Protein AF-A0A2S2PTK0-F1 (afdb_monomer_lite)

Organism: Schizaphis graminum (NCBI:txid13262)

pLDDT: mean 91.52, std 6.99, range [47.31, 97.31]

Foldseek 3Di:
DFWDWFDFPNAKIKTLKTWDADVVVVGDIDIGAAAIWIQGPPDAIDGDDPVRVVRRLVRLCVVCVVPVVSSVVSVVSNVCRHVDPDHCNALVNVLVVQPPDDDQGAAEEEVCPVVCVVCVSNVNNPHFYWYWWWWDPPPPQWIKTFIAGSVPRHTPDIDTLGHDDDDDTTDDPVSSCVSNPPDDDPPD

Sequence (188 aa):
MDFEFSMIKRTSMVVISGAISNSLEKVEVRKLEGRPLMLPIDEKARPIIEKELQIAVREIKRIFMCKTDLRDASLDQLKQSLNSTRNNLTRDYIDDYIKQGNKKNVVVVWNGHSDKTILERMDLNNYPILNITCYDKYFNKNFYIQLEKLCNREIIFELDIGKYEKQGRLLNLVETHEIICKRKHKTT

Secondary structure (DSSP, 8-state):
-EEEEEEETTTEEEEEEEEE--TTTTTPPEEE-SSPEEE-SSS--EEPPHHHHHHHHHHHHHHTTT-HHHHHHHHHHHHHHHT-S----SHHHHHHHHT-SSS---EEEESTHHHHHHHHHTT-TTS-EEEEEEEESSSSSEEEEEEEETTTTEEEEEEEEEE---SSSB--HHHHHHHH--S-----

Structure (mmCIF, N/CA/C/O backbone):
data_AF-A0A2S2PTK0-F1
#
_entry.id   AF-A0A2S2PTK0-F1
#
loop_
_atom_site.group_PDB
_atom_site.id
_atom_site.type_symbol
_atom_site.label_atom_id
_atom_site.label_alt_id
_atom_site.label_comp_id
_atom_site.label_asym_id
_atom_site.label_entity_id
_atom_site.label_seq_id
_atom_site.pdbx_PDB_ins_code
_atom_site.Cartn_x
_atom_site.Cartn_y
_atom_site.Cartn_z
_atom_site.occupancy
_atom_site.B_iso_or_equiv
_atom_site.auth_seq_id
_atom_site.auth_comp_id
_atom_site.auth_asym_id
_atom_site.auth_atom_id
_atom_site.pdbx_PDB_model_num
ATOM 1 N N . MET A 1 1 ? -3.666 -0.791 -4.838 1.00 94.25 1 MET A N 1
ATOM 2 C CA . MET A 1 1 ? -3.964 -0.392 -3.449 1.00 94.25 1 MET A CA 1
ATOM 3 C C . MET A 1 1 ? -2.679 0.114 -2.837 1.00 94.25 1 MET A C 1
ATOM 5 O O . MET A 1 1 ? -1.633 -0.437 -3.165 1.00 94.25 1 MET A O 1
ATOM 9 N N . ASP A 1 2 ? -2.780 1.152 -2.020 1.00 94.94 2 ASP A N 1
ATOM 10 C CA . ASP A 1 2 ? -1.663 1.780 -1.314 1.00 94.94 2 ASP A CA 1
ATOM 11 C C . ASP A 1 2 ? -2.180 2.368 0.006 1.00 94.94 2 ASP A C 1
ATOM 13 O O . ASP A 1 2 ? -3.283 2.925 0.030 1.00 94.94 2 ASP A O 1
ATOM 17 N N . PHE A 1 3 ? -1.435 2.218 1.097 1.00 95.81 3 PHE A N 1
ATOM 18 C CA . PHE A 1 3 ? -1.781 2.768 2.406 1.00 95.81 3 PHE A CA 1
ATOM 19 C C . PHE A 1 3 ? -0.752 3.789 2.884 1.00 95.81 3 PHE A C 1
ATOM 21 O O . PHE A 1 3 ? 0.455 3.555 2.871 1.00 95.81 3 PHE A O 1
ATOM 28 N N . GLU A 1 4 ? -1.248 4.877 3.463 1.00 94.50 4 GLU A N 1
ATOM 29 C CA . GLU A 1 4 ? -0.437 5.796 4.249 1.00 94.50 4 GLU A CA 1
ATOM 30 C C . GLU A 1 4 ? -0.466 5.365 5.716 1.00 94.50 4 GLU A C 1
ATOM 32 O O . GLU A 1 4 ? -1.530 5.243 6.332 1.00 94.50 4 GLU A O 1
ATOM 37 N N . PHE A 1 5 ? 0.705 5.147 6.312 1.00 93.75 5 PHE A N 1
ATOM 38 C CA . PHE A 1 5 ? 0.809 4.671 7.688 1.00 93.75 5 PHE A CA 1
ATOM 39 C C . PHE A 1 5 ? 2.062 5.195 8.396 1.00 93.75 5 PHE A C 1
ATOM 41 O O . PHE A 1 5 ? 3.019 5.656 7.776 1.00 93.75 5 PHE A O 1
ATOM 48 N N . SER A 1 6 ? 2.078 5.074 9.723 1.00 91.50 6 SER A N 1
ATOM 49 C CA . SER A 1 6 ? 3.263 5.299 10.551 1.00 91.50 6 SER A CA 1
ATOM 50 C C . SER A 1 6 ? 3.442 4.169 11.556 1.00 91.50 6 SER A C 1
ATOM 52 O O . SER A 1 6 ? 2.476 3.642 12.106 1.00 91.50 6 SER A O 1
ATOM 54 N N . MET A 1 7 ? 4.694 3.826 11.853 1.00 90.06 7 MET A N 1
ATOM 55 C CA . MET A 1 7 ? 5.014 2.921 12.956 1.00 90.06 7 MET A CA 1
ATOM 56 C C . MET A 1 7 ? 4.883 3.652 14.295 1.00 90.06 7 MET A C 1
ATOM 58 O O . MET A 1 7 ? 5.308 4.800 14.433 1.00 90.06 7 MET A O 1
ATOM 62 N N . ILE A 1 8 ? 4.346 2.969 15.303 1.00 85.75 8 ILE A N 1
ATOM 63 C CA . ILE A 1 8 ? 4.239 3.443 16.683 1.00 85.75 8 ILE A CA 1
ATOM 64 C C . ILE A 1 8 ? 4.824 2.392 17.619 1.00 85.75 8 ILE A C 1
ATOM 66 O O . ILE A 1 8 ? 4.592 1.198 17.454 1.00 85.75 8 ILE A O 1
ATOM 70 N N . LYS A 1 9 ? 5.592 2.834 18.626 1.00 78.69 9 LYS A N 1
ATOM 71 C CA . LYS A 1 9 ? 6.212 1.943 19.628 1.00 78.69 9 LYS A CA 1
ATOM 72 C C . LYS A 1 9 ? 7.000 0.778 18.996 1.00 78.69 9 LYS A C 1
ATOM 74 O O . LYS A 1 9 ? 7.069 -0.305 19.561 1.00 78.69 9 LYS A O 1
ATOM 79 N N . ARG A 1 10 ? 7.621 1.016 17.831 1.00 76.38 10 ARG A N 1
ATOM 80 C CA . ARG A 1 10 ? 8.414 0.067 17.015 1.00 76.38 10 ARG A CA 1
ATOM 81 C C . ARG A 1 10 ? 7.645 -1.101 16.383 1.00 76.38 10 ARG A C 1
ATOM 83 O O . ARG A 1 10 ? 8.078 -1.562 15.336 1.00 76.38 10 ARG A O 1
ATOM 90 N N . THR A 1 11 ? 6.548 -1.567 16.972 1.00 83.25 11 THR A N 1
ATOM 91 C CA . THR A 1 11 ? 5.850 -2.794 16.545 1.00 83.25 11 THR A CA 1
ATOM 92 C C . THR A 1 11 ? 4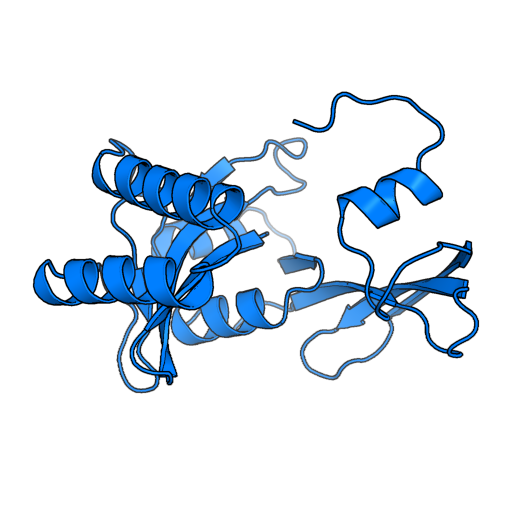.433 -2.554 16.030 1.00 83.25 11 THR A C 1
ATOM 94 O O . THR A 1 11 ? 3.990 -3.235 15.100 1.00 83.25 11 THR A O 1
ATOM 97 N N . SER A 1 12 ? 3.721 -1.578 16.590 1.00 89.88 12 SER A N 1
ATOM 98 C CA . SER A 1 12 ? 2.371 -1.210 16.164 1.00 89.88 12 SER A CA 1
ATOM 99 C C . SER A 1 12 ? 2.411 -0.338 14.913 1.00 89.88 12 SER A C 1
ATOM 101 O O . SER A 1 12 ? 3.355 0.424 14.700 1.00 89.88 12 SER A O 1
ATOM 103 N N . MET A 1 13 ? 1.367 -0.427 14.098 1.00 94.38 13 MET A N 1
ATOM 104 C CA . MET A 1 13 ? 1.166 0.442 12.941 1.00 94.38 13 MET A CA 1
ATOM 105 C C . MET A 1 13 ? -0.071 1.297 13.163 1.00 94.38 13 MET A C 1
ATOM 107 O O . MET A 1 13 ? -1.040 0.840 13.762 1.00 94.38 13 MET A O 1
ATOM 111 N N . VAL A 1 14 ? -0.045 2.527 12.667 1.00 95.25 14 VAL A N 1
ATOM 112 C CA . VAL A 1 14 ? -1.240 3.351 12.516 1.00 95.25 14 VAL A CA 1
ATOM 113 C C . VAL A 1 14 ? -1.431 3.648 11.049 1.00 95.25 14 VAL A C 1
ATOM 115 O O . VAL A 1 14 ? -0.588 4.310 10.450 1.00 95.25 14 VAL A O 1
ATOM 118 N N . VAL A 1 15 ? -2.531 3.153 10.494 1.00 96.50 15 VAL A N 1
ATOM 119 C CA . VAL A 1 15 ? -2.965 3.460 9.132 1.00 96.50 15 VAL A CA 1
ATOM 120 C C . VAL A 1 15 ? -3.769 4.745 9.182 1.00 96.50 15 VAL A C 1
ATOM 122 O O . VAL A 1 15 ? -4.745 4.845 9.924 1.00 96.50 15 VAL A O 1
ATOM 125 N N . ILE A 1 16 ? -3.314 5.735 8.429 1.00 95.88 16 ILE A N 1
ATOM 126 C CA . ILE A 1 16 ? -3.836 7.099 8.424 1.00 95.88 16 ILE A CA 1
ATOM 127 C C . ILE A 1 16 ? -4.855 7.253 7.301 1.00 95.88 16 ILE A C 1
ATOM 129 O O . ILE A 1 16 ? -5.946 7.778 7.511 1.00 95.88 16 ILE A O 1
ATOM 133 N N . SER A 1 17 ? -4.494 6.783 6.113 1.00 96.06 17 SER A N 1
ATOM 134 C CA . SER A 1 17 ? -5.323 6.857 4.919 1.00 96.06 17 SER A CA 1
ATOM 135 C C . SER A 1 17 ? -4.894 5.772 3.924 1.00 96.06 17 SER A C 1
ATOM 137 O O . SER A 1 17 ? -4.001 4.967 4.203 1.00 96.06 17 SER A O 1
ATOM 139 N N . GLY A 1 18 ? -5.534 5.722 2.764 1.00 95.69 18 GLY A N 1
ATOM 140 C CA . GLY A 1 18 ? -5.070 4.910 1.649 1.00 95.69 18 GLY A CA 1
ATOM 141 C C . GLY A 1 18 ? -5.788 5.246 0.352 1.00 95.69 18 GLY A C 1
ATOM 142 O O . GLY A 1 18 ? -6.672 6.102 0.305 1.00 95.69 18 GLY A O 1
ATOM 143 N N . ALA A 1 19 ? -5.428 4.537 -0.705 1.00 95.44 19 ALA A N 1
ATOM 144 C CA . ALA A 1 19 ? -6.060 4.623 -2.006 1.00 95.44 19 ALA A CA 1
ATOM 145 C C . ALA A 1 19 ? -6.329 3.222 -2.557 1.00 95.44 19 ALA A C 1
ATOM 147 O O . ALA A 1 19 ? -5.475 2.327 -2.547 1.00 95.44 19 ALA A O 1
ATOM 148 N N . ILE A 1 20 ? -7.536 3.031 -3.078 1.00 95.12 20 ILE A N 1
ATOM 149 C CA . ILE A 1 20 ? -7.967 1.779 -3.689 1.00 95.12 20 ILE A CA 1
ATOM 150 C C . ILE A 1 20 ? -8.698 2.069 -4.995 1.00 95.12 20 ILE A C 1
ATOM 152 O O . ILE A 1 20 ? -9.397 3.067 -5.126 1.00 95.12 20 ILE A O 1
ATOM 156 N N . SER A 1 21 ? -8.521 1.199 -5.977 1.00 94.50 21 SER A N 1
ATOM 157 C CA . SER A 1 21 ? -9.272 1.223 -7.226 1.00 94.50 21 SER A CA 1
ATOM 158 C C . SER A 1 21 ? -9.474 -0.208 -7.702 1.00 94.50 21 SER A C 1
ATOM 160 O O . SER A 1 21 ? -8.735 -1.118 -7.305 1.00 94.50 21 SER A O 1
ATOM 162 N N . ASN A 1 22 ? -10.477 -0.414 -8.547 1.00 90.94 22 ASN A N 1
ATOM 163 C CA . ASN A 1 22 ? -10.722 -1.694 -9.191 1.00 90.94 22 ASN A CA 1
ATOM 164 C C . ASN A 1 22 ? -10.955 -1.519 -10.699 1.00 90.94 22 ASN A C 1
ATOM 166 O O . ASN A 1 22 ? -11.224 -0.427 -11.202 1.00 90.94 22 ASN A O 1
ATOM 170 N N . SER A 1 23 ? -10.823 -2.617 -11.440 1.00 88.56 23 SER A N 1
ATOM 171 C CA . SER A 1 23 ? -10.987 -2.633 -12.897 1.00 88.56 23 SER A CA 1
ATOM 172 C C . SER A 1 23 ? -12.450 -2.618 -13.356 1.00 88.56 23 SER A C 1
ATOM 174 O O . SER A 1 23 ? -12.704 -2.375 -14.534 1.00 88.56 23 SER A O 1
ATOM 176 N N . LEU A 1 24 ? -13.409 -2.859 -12.456 1.00 85.00 24 LEU A N 1
ATOM 177 C CA . LEU A 1 24 ? -14.843 -2.870 -12.761 1.00 85.00 24 LEU A CA 1
ATOM 178 C C . LEU A 1 24 ? -15.398 -1.443 -12.896 1.00 85.00 24 LEU A C 1
ATOM 180 O O . LEU A 1 24 ? -16.233 -1.183 -13.758 1.00 85.00 24 LEU A O 1
ATOM 184 N N . GLU A 1 25 ? -14.883 -0.505 -12.103 1.00 80.12 25 GLU A N 1
ATOM 185 C CA . GLU A 1 25 ? -15.311 0.898 -12.052 1.00 80.12 25 GLU A CA 1
ATOM 186 C C . GLU A 1 25 ? -14.401 1.820 -12.883 1.00 80.12 25 GLU A C 1
ATOM 188 O O . GLU A 1 25 ? -14.059 2.921 -12.462 1.00 80.12 25 GLU A O 1
ATOM 193 N N . LYS A 1 26 ? -13.949 1.372 -14.065 1.00 77.56 26 LYS A N 1
ATOM 194 C CA . LYS A 1 26 ? -13.059 2.153 -14.958 1.00 77.56 26 LYS A CA 1
ATOM 195 C C . LYS A 1 26 ? -11.800 2.712 -14.266 1.00 77.56 26 LYS A C 1
ATOM 197 O O . LYS A 1 26 ? -11.251 3.714 -14.718 1.00 77.56 26 LYS A O 1
ATOM 202 N N . VAL A 1 27 ? -11.311 2.045 -13.218 1.00 80.75 27 VAL A N 1
ATOM 203 C CA . VAL A 1 27 ? -10.130 2.469 -12.446 1.00 80.75 27 VAL A CA 1
ATOM 204 C C . VAL A 1 27 ? -10.336 3.816 -11.732 1.00 80.75 27 VAL A C 1
ATOM 206 O O . VAL A 1 27 ? -9.388 4.574 -11.535 1.00 80.75 27 VAL A O 1
ATOM 209 N N . GLU A 1 28 ? -11.566 4.128 -11.312 1.00 89.94 28 GLU A N 1
ATOM 210 C CA . GLU A 1 28 ? -11.811 5.255 -10.410 1.00 89.94 28 GLU A CA 1
ATOM 211 C C . GLU A 1 28 ? -11.088 5.027 -9.071 1.00 89.94 28 GLU A C 1
ATOM 213 O O . GLU A 1 28 ? -11.238 3.987 -8.423 1.00 89.94 28 GLU A O 1
ATOM 218 N N . VAL A 1 29 ? -10.262 5.997 -8.669 1.00 92.38 29 VAL A N 1
ATOM 219 C CA . VAL A 1 29 ? -9.497 5.930 -7.421 1.00 92.38 29 VAL A CA 1
ATOM 220 C C . VAL A 1 29 ? -10.358 6.433 -6.272 1.00 92.38 29 VAL A C 1
ATOM 222 O O . VAL A 1 29 ? -10.772 7.590 -6.243 1.00 92.38 29 VAL A O 1
ATOM 225 N N . ARG A 1 30 ? -10.576 5.570 -5.282 1.00 93.94 30 ARG A N 1
ATOM 226 C CA . ARG A 1 30 ? -11.248 5.905 -4.031 1.00 93.94 30 ARG A CA 1
ATOM 227 C C . ARG A 1 30 ? -10.224 6.134 -2.929 1.00 93.94 30 ARG A C 1
ATOM 229 O O . ARG A 1 30 ? -9.414 5.257 -2.629 1.00 93.94 30 ARG A O 1
ATOM 236 N N . LYS A 1 31 ? -10.302 7.305 -2.295 1.00 95.25 31 LYS A N 1
ATOM 237 C CA . LYS A 1 31 ? -9.563 7.595 -1.063 1.00 95.25 31 LYS A CA 1
ATOM 238 C C . LYS A 1 31 ? -10.207 6.837 0.103 1.00 95.25 31 LYS A C 1
ATOM 240 O O . LYS A 1 31 ? -11.423 6.909 0.299 1.00 95.25 31 LYS A O 1
ATOM 245 N N . LEU A 1 32 ? -9.382 6.111 0.848 1.00 96.00 32 LEU A N 1
ATOM 246 C CA . LEU A 1 32 ? -9.707 5.496 2.128 1.00 96.00 32 LEU A CA 1
ATOM 247 C C . LEU A 1 32 ? -9.353 6.492 3.227 1.00 96.00 32 LEU A C 1
ATOM 249 O O . LEU A 1 32 ? -8.200 6.890 3.382 1.00 96.00 32 LEU A O 1
ATOM 253 N N . GLU A 1 33 ? -10.360 6.923 3.964 1.00 95.44 33 GLU A N 1
ATOM 254 C CA . GLU A 1 33 ? -10.263 7.961 4.976 1.00 95.44 33 GLU A CA 1
ATOM 255 C C . GLU A 1 33 ? -11.328 7.757 6.065 1.00 95.44 33 GLU A C 1
ATOM 257 O O . GLU A 1 33 ? -12.227 6.913 5.970 1.00 95.44 33 GLU A O 1
ATOM 262 N N . GLY A 1 34 ? -11.179 8.510 7.145 1.00 94.56 34 GLY A N 1
ATOM 263 C CA . GLY A 1 34 ? -11.886 8.306 8.401 1.00 94.56 34 GLY A CA 1
ATOM 264 C C . GLY A 1 34 ? -10.891 8.229 9.543 1.00 94.56 34 GLY A C 1
ATOM 265 O O . GLY A 1 34 ? -9.699 8.473 9.351 1.00 94.56 34 GLY A O 1
ATOM 266 N N . ARG A 1 35 ? -11.366 7.894 10.742 1.00 95.06 35 ARG A N 1
ATOM 267 C CA . ARG A 1 35 ? -10.509 7.849 11.930 1.00 95.06 35 ARG A CA 1
ATOM 268 C C . ARG A 1 35 ? -9.366 6.837 11.722 1.00 95.06 35 ARG A C 1
ATOM 270 O O . ARG A 1 35 ? -9.666 5.693 11.381 1.00 95.06 35 ARG A O 1
ATOM 277 N N . PRO A 1 36 ? -8.090 7.205 11.971 1.00 96.12 36 PRO A N 1
ATOM 278 C CA . PRO A 1 36 ? -6.962 6.306 11.747 1.00 96.12 36 PRO A CA 1
ATOM 279 C C . PRO A 1 36 ? -7.123 4.984 12.495 1.00 96.12 36 PRO A C 1
ATOM 281 O O . PRO A 1 36 ? -7.656 4.949 13.611 1.00 96.12 36 PRO A O 1
ATOM 284 N N . LEU A 1 37 ? -6.609 3.907 11.911 1.00 96.50 37 LEU A N 1
ATOM 285 C CA . LEU A 1 37 ? -6.675 2.573 12.491 1.00 96.50 37 LEU A CA 1
ATOM 286 C C . LEU A 1 37 ? -5.359 2.213 13.165 1.00 96.50 37 LEU A C 1
ATOM 288 O O . LEU A 1 37 ? -4.303 2.217 12.541 1.00 96.50 37 LEU A O 1
ATOM 292 N N . MET A 1 38 ? -5.439 1.855 14.440 1.00 95.88 38 MET A N 1
ATOM 293 C CA . MET A 1 38 ? -4.366 1.204 15.170 1.00 95.88 38 MET A CA 1
ATOM 294 C C . MET A 1 38 ? -4.359 -0.288 14.828 1.00 95.88 38 MET A C 1
ATOM 296 O O . MET A 1 38 ? -5.377 -0.969 14.964 1.00 95.88 38 MET A O 1
ATOM 300 N N . LEU A 1 39 ? -3.192 -0.783 14.423 1.00 95.44 39 LEU A N 1
ATOM 301 C CA . LEU A 1 39 ? -2.912 -2.176 14.083 1.00 95.44 39 LEU A CA 1
ATOM 302 C C . LEU A 1 39 ? -1.789 -2.711 14.991 1.00 95.44 39 LEU A C 1
ATOM 304 O O . LEU A 1 39 ? -0.601 -2.650 14.627 1.00 95.44 39 LEU A O 1
ATOM 308 N N . PRO A 1 40 ? -2.125 -3.198 16.198 1.00 91.06 40 PRO A N 1
ATOM 309 C CA . PRO A 1 40 ? -1.178 -3.889 17.072 1.00 91.06 40 PRO A CA 1
ATOM 310 C C . PRO A 1 40 ? -0.731 -5.222 16.445 1.00 91.06 40 PRO A C 1
ATOM 312 O O . PRO A 1 40 ? -1.295 -5.652 15.444 1.00 91.06 40 PRO A O 1
ATOM 315 N N . ILE A 1 41 ? 0.305 -5.864 16.997 1.00 87.31 41 ILE A N 1
ATOM 316 C CA . ILE A 1 41 ? 0.738 -7.191 16.513 1.00 87.31 41 ILE A CA 1
ATOM 317 C C . ILE A 1 41 ? -0.251 -8.277 16.958 1.00 87.31 41 ILE A C 1
ATOM 319 O O . ILE A 1 41 ? -0.651 -9.097 16.141 1.00 87.31 41 ILE A O 1
ATOM 323 N N . ASP A 1 42 ? -0.674 -8.241 18.224 1.00 84.62 42 ASP A N 1
ATOM 324 C CA . ASP A 1 42 ? -1.419 -9.336 18.868 1.00 84.62 42 ASP A CA 1
ATOM 325 C C . ASP A 1 42 ? -2.876 -8.972 19.205 1.00 84.62 42 ASP A C 1
ATOM 327 O O . ASP A 1 42 ? -3.548 -9.659 19.972 1.00 84.62 42 ASP A O 1
ATOM 331 N N . GLU A 1 43 ? -3.385 -7.870 18.652 1.00 88.50 43 GLU A N 1
ATOM 332 C CA . GLU A 1 43 ? -4.759 -7.416 18.870 1.00 88.50 43 GLU A CA 1
ATOM 333 C C . GLU A 1 43 ? -5.436 -7.103 17.536 1.00 88.50 43 GLU A C 1
ATOM 335 O O . GLU A 1 43 ? -4.787 -6.843 16.522 1.00 88.50 43 GLU A O 1
ATOM 340 N N . LYS A 1 44 ? -6.770 -7.066 17.553 1.00 91.38 44 LYS A N 1
ATOM 341 C CA . LYS A 1 44 ? -7.557 -6.686 16.380 1.00 91.38 44 LYS A CA 1
ATOM 342 C C . LYS A 1 44 ? -7.321 -5.226 15.998 1.00 91.38 44 LYS A C 1
ATOM 344 O O . LYS A 1 44 ? -7.224 -4.348 16.858 1.00 91.38 44 LYS A O 1
ATOM 349 N N . ALA A 1 45 ? -7.341 -4.978 14.690 1.00 93.94 45 ALA A N 1
ATOM 350 C CA . ALA A 1 45 ? -7.438 -3.642 14.125 1.00 93.94 45 ALA A CA 1
ATOM 351 C C . ALA A 1 45 ? -8.604 -2.862 14.751 1.00 93.94 45 ALA A C 1
ATOM 353 O O . ALA A 1 45 ? -9.729 -3.363 14.825 1.00 93.94 45 ALA A O 1
ATOM 354 N N . ARG A 1 46 ? -8.349 -1.627 15.187 1.00 94.81 46 ARG A N 1
ATOM 355 C CA . ARG A 1 46 ? -9.375 -0.759 15.782 1.00 94.81 46 ARG A CA 1
ATOM 356 C C . ARG A 1 46 ? -9.081 0.717 15.538 1.00 94.81 46 ARG A C 1
ATOM 358 O O . ARG A 1 46 ? -7.922 1.070 15.336 1.00 94.81 46 ARG A O 1
ATOM 365 N N . PRO A 1 47 ? -10.081 1.607 15.627 1.00 95.00 47 PRO A N 1
ATOM 366 C CA . PRO A 1 47 ? -9.826 3.041 15.606 1.00 95.00 47 PRO A CA 1
ATOM 367 C C . PRO A 1 47 ? -8.851 3.471 16.709 1.00 95.00 47 PRO A C 1
ATOM 369 O O . PRO A 1 47 ? -8.878 2.961 17.835 1.00 95.00 47 PRO A O 1
ATOM 372 N N . ILE A 1 48 ? -7.988 4.428 16.379 1.00 94.12 48 ILE A N 1
ATOM 373 C CA . ILE A 1 48 ? -7.001 4.980 17.304 1.00 94.12 48 ILE A CA 1
ATOM 374 C C . ILE A 1 48 ? -7.678 5.783 18.424 1.00 94.12 48 ILE A C 1
ATOM 376 O O . ILE A 1 48 ? -8.607 6.568 18.185 1.00 94.12 48 ILE A O 1
ATOM 380 N N . ILE A 1 49 ? -7.191 5.631 19.657 1.00 93.88 49 ILE A N 1
ATOM 381 C CA . ILE A 1 49 ? -7.634 6.454 20.795 1.00 93.88 49 ILE A CA 1
ATOM 382 C C . ILE A 1 49 ? -6.741 7.689 20.972 1.00 93.88 49 ILE A C 1
ATOM 384 O O . ILE A 1 49 ? -5.601 7.718 20.518 1.00 93.88 49 ILE A O 1
ATOM 388 N N . GLU A 1 50 ? -7.227 8.701 21.693 1.00 91.69 50 GLU A N 1
ATOM 389 C CA . GLU A 1 50 ? -6.541 10.000 21.816 1.00 91.69 50 GLU A CA 1
ATOM 390 C C . GLU A 1 50 ? -5.099 9.882 22.340 1.00 91.69 50 GLU A C 1
ATOM 392 O O . GLU A 1 50 ? -4.170 10.463 21.787 1.00 91.69 50 GLU A O 1
ATOM 397 N N . LYS A 1 51 ? -4.870 9.050 23.366 1.00 91.56 51 LYS A N 1
ATOM 398 C CA . LYS A 1 51 ? -3.519 8.827 23.912 1.00 91.56 51 LYS A CA 1
ATOM 399 C C . LYS A 1 51 ? -2.552 8.259 22.868 1.00 91.56 51 LYS A C 1
ATOM 401 O O . LYS A 1 51 ? -1.377 8.612 22.867 1.00 91.56 51 LYS A O 1
ATOM 406 N N . GLU A 1 52 ? -3.030 7.375 21.999 1.00 92.88 52 GLU A N 1
ATOM 407 C CA . GLU A 1 52 ? -2.230 6.765 20.933 1.00 92.88 52 GLU A CA 1
ATOM 408 C C . GLU A 1 52 ? -1.981 7.748 19.793 1.00 92.88 52 GLU A C 1
ATOM 410 O O . GLU A 1 52 ? -0.885 7.763 19.237 1.00 92.88 52 GLU A O 1
ATOM 415 N N . LEU A 1 53 ? -2.952 8.615 19.501 1.00 93.00 53 LEU A N 1
ATOM 416 C CA . LEU A 1 53 ? -2.816 9.675 18.511 1.00 93.00 53 LEU A CA 1
ATOM 417 C C . LEU A 1 53 ? -1.683 10.641 18.871 1.00 93.00 53 LEU A C 1
ATOM 419 O O . LEU A 1 53 ? -0.838 10.947 18.031 1.00 93.00 53 LEU A O 1
ATOM 423 N N . GLN A 1 54 ? -1.599 11.056 20.136 1.00 92.50 54 GLN A N 1
ATOM 424 C CA . GLN A 1 54 ? -0.502 11.907 20.610 1.00 92.50 54 GLN A CA 1
ATOM 425 C C . GLN A 1 54 ? 0.870 11.233 20.443 1.00 92.50 54 GLN A C 1
ATOM 427 O O . GLN A 1 54 ? 1.872 11.892 20.147 1.00 92.50 54 GLN A O 1
ATOM 432 N N . ILE A 1 55 ? 0.926 9.905 20.590 1.00 92.81 55 ILE A N 1
ATOM 433 C CA . ILE A 1 55 ? 2.141 9.128 20.330 1.00 92.81 55 ILE A CA 1
ATOM 434 C C . ILE A 1 55 ? 2.425 9.086 18.823 1.00 92.81 55 ILE A C 1
ATOM 436 O O . ILE A 1 55 ? 3.564 9.321 18.435 1.00 92.81 55 ILE A O 1
ATOM 440 N N . ALA A 1 56 ? 1.413 8.865 17.979 1.00 92.81 56 ALA A N 1
ATOM 441 C CA . ALA A 1 56 ? 1.545 8.865 16.520 1.00 92.81 56 ALA A CA 1
ATOM 442 C C . ALA A 1 56 ? 2.166 10.170 16.013 1.00 92.81 56 ALA A C 1
ATOM 444 O O . ALA A 1 56 ? 3.163 10.152 15.297 1.00 92.81 56 ALA A O 1
ATOM 445 N N . VAL A 1 57 ? 1.635 11.308 16.469 1.00 94.19 57 VAL A N 1
ATOM 446 C CA . VAL A 1 57 ? 2.139 12.644 16.124 1.00 94.19 57 VAL A CA 1
ATOM 447 C C . VAL A 1 57 ? 3.605 12.804 16.527 1.00 94.19 57 VAL A C 1
ATOM 449 O O . VAL A 1 57 ? 4.413 13.323 15.755 1.00 94.19 57 VAL A O 1
ATOM 452 N N . ARG A 1 58 ? 3.975 12.353 17.732 1.00 93.56 58 ARG A N 1
ATOM 453 C CA . ARG A 1 58 ? 5.363 12.410 18.211 1.00 93.56 58 ARG A CA 1
ATOM 454 C C . ARG A 1 58 ? 6.289 11.542 17.360 1.00 93.56 58 ARG A C 1
ATOM 456 O O . ARG A 1 58 ? 7.390 11.975 17.032 1.00 93.56 58 ARG A O 1
ATOM 463 N N . GLU A 1 59 ? 5.844 10.343 17.004 1.00 92.12 59 GLU A N 1
ATOM 464 C CA . GLU A 1 59 ? 6.606 9.400 16.188 1.00 92.12 59 GLU A CA 1
ATOM 465 C C . GLU A 1 59 ? 6.806 9.911 14.760 1.00 92.12 59 GLU A C 1
ATOM 467 O O . GLU A 1 59 ? 7.937 9.911 14.285 1.00 92.12 59 GLU A O 1
ATOM 472 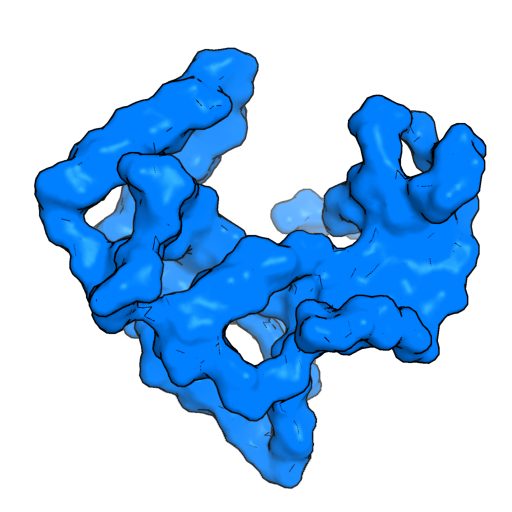N N . ILE A 1 60 ? 5.769 10.460 14.119 1.00 91.94 60 ILE A N 1
ATOM 473 C CA . ILE A 1 60 ? 5.873 11.097 12.795 1.00 91.94 60 ILE A CA 1
ATOM 474 C C . ILE A 1 60 ? 6.908 12.228 12.826 1.00 91.94 60 ILE A C 1
ATOM 476 O O . ILE A 1 60 ? 7.813 12.273 11.991 1.00 91.94 60 ILE A O 1
ATOM 480 N N . LYS A 1 61 ? 6.835 13.111 13.833 1.00 93.44 61 LYS A N 1
ATOM 481 C CA . LYS A 1 61 ? 7.813 14.199 14.015 1.00 93.44 61 LYS A CA 1
ATOM 482 C C . LYS A 1 61 ? 9.239 13.680 14.201 1.00 93.44 61 LYS A C 1
ATOM 484 O O . LYS A 1 61 ? 10.173 14.298 13.699 1.00 93.44 61 LYS A O 1
ATOM 489 N N . ARG A 1 62 ? 9.405 12.561 14.910 1.00 92.44 62 ARG A N 1
ATOM 490 C CA . ARG A 1 62 ? 10.703 11.922 15.155 1.00 92.44 62 ARG A CA 1
ATOM 491 C C . ARG A 1 62 ? 11.271 11.267 13.895 1.00 92.44 62 ARG A C 1
ATOM 493 O O . ARG A 1 62 ? 12.441 11.466 13.593 1.00 92.44 62 ARG A O 1
ATOM 500 N N . ILE A 1 63 ? 10.458 10.502 13.164 1.00 89.12 63 ILE A N 1
ATOM 501 C CA . ILE A 1 63 ? 10.861 9.793 11.939 1.00 89.12 63 ILE A CA 1
ATOM 502 C C . ILE A 1 63 ? 11.286 10.795 10.862 1.00 89.12 63 ILE A C 1
ATOM 504 O O . ILE A 1 63 ? 12.328 10.632 10.231 1.00 89.12 63 ILE A O 1
ATOM 508 N N . PHE A 1 64 ? 10.512 11.865 10.694 1.00 90.25 64 PHE A N 1
ATOM 509 C CA . PHE A 1 64 ? 10.755 12.889 9.681 1.00 90.25 64 PHE A CA 1
ATOM 510 C C . PHE A 1 64 ? 11.424 14.146 10.249 1.00 90.25 64 PHE A C 1
ATOM 512 O O . PHE A 1 64 ? 11.238 15.242 9.722 1.00 90.25 64 PHE A O 1
ATOM 519 N N . MET A 1 65 ? 12.237 14.000 11.302 1.00 91.06 65 MET A N 1
ATOM 520 C CA . MET A 1 65 ? 12.897 15.123 11.983 1.00 91.06 65 MET A CA 1
ATOM 521 C C . MET A 1 65 ? 13.662 16.038 11.015 1.00 91.06 65 MET A C 1
ATOM 523 O O . MET A 1 65 ? 13.555 17.257 11.117 1.00 91.06 65 MET A O 1
ATOM 527 N N . CYS A 1 66 ? 14.378 15.453 10.048 1.00 92.19 66 CYS A N 1
ATOM 528 C CA . CYS A 1 66 ? 15.174 16.186 9.056 1.00 92.19 66 CYS A CA 1
ATOM 529 C C . CYS A 1 66 ? 14.478 16.348 7.691 1.00 92.19 66 CYS A C 1
ATOM 531 O O . CYS A 1 66 ? 15.085 16.874 6.765 1.00 92.19 66 CYS A O 1
ATOM 533 N N . LYS A 1 67 ? 13.240 15.860 7.533 1.00 91.44 67 LYS A N 1
ATOM 534 C CA . LYS A 1 67 ? 12.479 15.901 6.272 1.00 91.44 67 LYS A CA 1
ATOM 535 C C . LYS A 1 67 ? 11.147 16.608 6.508 1.00 91.44 67 LYS A C 1
ATOM 537 O O . LYS A 1 67 ? 10.102 15.964 6.579 1.00 91.44 67 LYS A O 1
ATOM 542 N N . THR A 1 68 ? 11.211 17.925 6.684 1.00 92.12 68 THR A N 1
ATOM 543 C CA . THR A 1 68 ? 10.074 18.760 7.102 1.00 92.12 68 THR A CA 1
ATOM 544 C C . THR A 1 68 ? 8.877 18.643 6.170 1.00 92.12 68 THR A C 1
ATOM 546 O O . THR A 1 68 ? 7.766 18.508 6.660 1.00 92.12 68 THR A O 1
ATOM 549 N N . ASP A 1 69 ? 9.098 18.571 4.859 1.00 91.50 69 ASP A N 1
ATOM 550 C CA . ASP A 1 69 ? 8.004 18.496 3.883 1.00 91.50 69 ASP A CA 1
ATOM 551 C C . ASP A 1 69 ? 7.194 17.203 4.047 1.00 91.50 69 ASP A C 1
ATOM 553 O O . ASP A 1 69 ? 5.967 17.228 4.111 1.00 91.50 69 ASP A O 1
ATOM 557 N N . LEU A 1 70 ? 7.881 16.065 4.219 1.00 88.81 70 LEU A N 1
ATOM 558 C CA . LEU A 1 70 ? 7.231 14.775 4.477 1.00 88.81 70 LEU A CA 1
ATOM 559 C C . LEU A 1 70 ? 6.552 14.745 5.845 1.00 88.81 70 LEU A C 1
ATOM 561 O O . LEU A 1 70 ? 5.469 14.176 5.986 1.00 88.81 70 LEU A O 1
ATOM 565 N N . ARG A 1 71 ? 7.184 15.350 6.856 1.00 93.50 71 ARG A N 1
ATOM 566 C CA . ARG A 1 71 ? 6.615 15.469 8.201 1.00 93.50 71 ARG A CA 1
ATOM 567 C C . ARG A 1 71 ? 5.294 16.223 8.154 1.00 93.50 71 ARG A C 1
ATOM 569 O O . ARG A 1 71 ? 4.305 15.749 8.704 1.00 93.50 71 ARG A O 1
ATOM 576 N N . ASP A 1 72 ? 5.297 17.388 7.523 1.00 93.81 72 ASP A N 1
ATOM 577 C CA . ASP A 1 72 ? 4.165 18.302 7.525 1.00 93.81 72 ASP A CA 1
ATOM 578 C C . ASP A 1 72 ? 3.033 17.737 6.655 1.00 93.81 72 ASP A C 1
ATOM 580 O O . ASP A 1 72 ? 1.890 17.727 7.106 1.00 93.81 72 ASP A O 1
ATOM 584 N N . ALA A 1 73 ? 3.352 17.113 5.513 1.00 91.44 73 ALA A N 1
ATOM 585 C CA . ALA A 1 73 ? 2.384 16.357 4.714 1.00 91.44 73 ALA A CA 1
ATOM 586 C C . ALA A 1 73 ? 1.752 15.188 5.497 1.00 91.44 73 ALA A C 1
ATOM 588 O O . ALA A 1 73 ? 0.535 15.015 5.478 1.00 91.44 73 ALA A O 1
ATOM 589 N N . SER A 1 74 ? 2.552 14.417 6.245 1.00 91.38 74 SER A N 1
ATOM 590 C CA . SER A 1 74 ? 2.049 13.294 7.057 1.00 91.38 74 SER A CA 1
ATOM 591 C C . SER A 1 74 ? 1.136 13.761 8.195 1.00 91.38 74 SER A C 1
ATOM 593 O O . SER A 1 74 ? 0.126 13.126 8.500 1.00 91.38 74 SER A O 1
ATOM 595 N N . LEU A 1 75 ? 1.488 14.872 8.851 1.00 94.31 75 LEU A N 1
ATOM 596 C CA . LEU A 1 75 ? 0.664 15.463 9.907 1.00 94.31 75 LEU A CA 1
ATOM 597 C C . LEU A 1 75 ? -0.625 16.074 9.349 1.00 94.31 75 LEU A C 1
ATOM 599 O O . LEU A 1 75 ? -1.663 15.988 10.007 1.00 94.31 75 LEU A O 1
ATOM 603 N N . ASP A 1 76 ? -0.574 16.661 8.153 1.00 94.25 76 ASP A N 1
ATOM 604 C CA . ASP A 1 76 ? -1.760 17.186 7.486 1.00 94.25 76 ASP A CA 1
ATOM 605 C C . ASP A 1 76 ? -2.713 16.059 7.074 1.00 94.25 76 ASP A C 1
ATOM 607 O O . ASP A 1 76 ? -3.891 16.117 7.419 1.00 94.25 76 ASP A O 1
ATOM 611 N N . GLN A 1 77 ? -2.209 14.969 6.480 1.00 91.19 77 GLN A N 1
ATOM 612 C CA . GLN A 1 77 ? -3.001 13.760 6.201 1.00 91.19 77 GLN A CA 1
ATOM 613 C C . GLN A 1 77 ? -3.671 13.210 7.465 1.00 91.19 77 GLN A C 1
ATOM 615 O O . GLN A 1 77 ? -4.868 12.918 7.462 1.00 91.19 77 GLN A O 1
ATOM 620 N N . LEU A 1 78 ? -2.940 13.138 8.583 1.00 93.56 78 LEU A N 1
ATOM 621 C CA . LEU A 1 78 ? -3.498 12.703 9.865 1.00 93.56 78 LEU A CA 1
ATOM 622 C C . LEU A 1 78 ? -4.630 13.621 10.344 1.00 93.56 78 LEU A C 1
ATOM 624 O O . LEU A 1 78 ? -5.675 13.146 10.788 1.00 93.56 78 LEU A O 1
ATOM 628 N N . LYS A 1 79 ? -4.447 14.939 10.232 1.00 93.69 79 LYS A N 1
ATOM 629 C CA . LYS A 1 79 ? -5.471 15.927 10.589 1.00 93.69 79 LYS A CA 1
ATOM 630 C C . LYS A 1 79 ? -6.691 15.839 9.670 1.00 93.69 79 LYS A C 1
ATOM 632 O O . LYS A 1 79 ? -7.816 15.929 10.158 1.00 93.69 79 LYS A O 1
ATOM 637 N N . GLN A 1 80 ? -6.489 15.665 8.365 1.00 93.06 80 GLN A N 1
ATOM 638 C CA . GLN A 1 80 ? -7.570 15.481 7.395 1.00 93.06 80 GLN A CA 1
ATOM 639 C C . GLN A 1 80 ? -8.370 14.213 7.702 1.00 93.06 80 GLN A C 1
ATOM 641 O O . GLN A 1 80 ? -9.594 14.264 7.749 1.00 93.06 80 GLN A O 1
ATOM 646 N N . SER A 1 81 ? -7.685 13.104 7.987 1.00 91.69 81 SER A N 1
ATOM 647 C CA . SER A 1 81 ? -8.293 11.823 8.359 1.00 91.69 81 SER A CA 1
ATOM 648 C C . SER A 1 81 ? -9.197 11.950 9.594 1.00 91.69 81 SER A C 1
ATOM 650 O O . SER A 1 81 ? -10.338 11.492 9.569 1.00 91.69 81 SER A O 1
ATOM 652 N N . LEU A 1 82 ? -8.745 12.647 10.642 1.00 91.25 82 LEU A N 1
ATOM 653 C CA . LEU A 1 82 ? -9.539 12.879 11.858 1.00 91.25 82 LEU A CA 1
ATOM 654 C C . LEU A 1 82 ? -10.770 13.766 11.639 1.00 91.25 82 LEU A C 1
ATOM 656 O O . LEU A 1 82 ? -11.760 13.610 12.349 1.00 91.25 82 LEU A O 1
ATOM 660 N N . ASN A 1 83 ? -10.698 14.689 10.680 1.00 92.69 83 ASN A N 1
ATOM 661 C CA . ASN A 1 83 ? -11.790 15.600 10.337 1.00 92.69 83 ASN A CA 1
ATOM 662 C C . ASN A 1 83 ? -12.660 15.080 9.182 1.00 92.69 83 ASN A C 1
ATOM 664 O O . ASN A 1 83 ? -13.581 15.778 8.755 1.00 92.69 83 ASN A O 1
ATOM 668 N N . SER A 1 84 ? -12.360 13.895 8.644 1.00 91.12 84 SER A N 1
ATOM 669 C CA . SER A 1 84 ? -13.092 13.354 7.506 1.00 91.12 84 SER A CA 1
ATOM 670 C C . SER A 1 84 ? -14.525 13.023 7.908 1.00 91.12 84 SER A C 1
ATOM 672 O O . SER A 1 84 ? -14.785 12.418 8.947 1.00 91.12 84 SER A O 1
ATOM 674 N N . THR A 1 85 ? -15.472 13.408 7.057 1.00 90.81 85 THR A N 1
ATOM 675 C CA . THR A 1 85 ? -16.882 13.019 7.190 1.00 90.81 85 THR A CA 1
ATOM 676 C C . THR A 1 85 ? -17.138 11.612 6.657 1.00 90.81 85 THR A C 1
ATOM 678 O O . THR A 1 85 ? -18.207 11.047 6.890 1.00 90.81 85 THR A O 1
ATOM 681 N N . ARG A 1 86 ? -16.167 11.034 5.940 1.00 92.50 86 ARG A N 1
ATOM 682 C CA . ARG A 1 86 ? -16.218 9.656 5.461 1.00 92.50 86 ARG A CA 1
ATOM 683 C C . ARG A 1 86 ? -15.566 8.731 6.482 1.00 92.50 86 ARG A C 1
ATOM 685 O O . ARG A 1 86 ? -14.660 9.119 7.209 1.00 92.50 86 ARG A O 1
ATOM 692 N N . ASN A 1 87 ? -16.038 7.492 6.520 1.00 92.00 87 ASN A N 1
ATOM 693 C CA . ASN A 1 87 ? -15.493 6.453 7.386 1.00 92.00 87 ASN A CA 1
ATOM 694 C C . ASN A 1 87 ? -15.404 5.132 6.619 1.00 92.00 87 ASN A C 1
ATOM 696 O O . ASN A 1 87 ? -16.103 4.166 6.920 1.00 92.00 87 ASN A O 1
ATOM 700 N N . ASN A 1 88 ? -14.602 5.144 5.557 1.00 95.50 88 ASN A N 1
ATOM 701 C CA . ASN A 1 88 ? -14.392 4.004 4.668 1.00 95.50 88 ASN A CA 1
ATOM 702 C C . ASN A 1 88 ? -12.995 3.376 4.835 1.00 95.50 88 ASN A C 1
ATOM 704 O O . ASN A 1 88 ? -12.711 2.345 4.232 1.00 95.50 88 ASN A O 1
ATOM 708 N N . LEU A 1 89 ? -12.141 3.940 5.697 1.00 96.12 89 LEU A N 1
ATOM 709 C CA . LEU A 1 89 ? -10.956 3.268 6.226 1.00 96.12 89 LEU A CA 1
ATOM 710 C C . LEU A 1 89 ? -11.366 2.281 7.332 1.00 96.12 89 LEU A C 1
ATOM 712 O O . LEU A 1 89 ? -11.114 2.491 8.517 1.00 96.12 89 LEU A O 1
ATOM 716 N N . THR A 1 90 ? -12.042 1.203 6.946 1.00 95.56 90 THR A N 1
ATOM 717 C CA . THR A 1 90 ? -12.446 0.113 7.842 1.00 95.56 90 THR A CA 1
ATOM 718 C C . THR A 1 90 ? -12.190 -1.227 7.170 1.00 95.56 90 THR A C 1
ATOM 720 O O . THR A 1 90 ? -12.144 -1.315 5.943 1.00 95.56 90 THR A O 1
ATOM 723 N N . ARG A 1 91 ? -12.034 -2.285 7.974 1.00 95.25 91 ARG A N 1
ATOM 724 C CA . ARG A 1 91 ? -11.896 -3.648 7.453 1.00 95.25 91 ARG A CA 1
ATOM 725 C C . ARG A 1 91 ? -13.054 -3.991 6.516 1.00 95.25 91 ARG A C 1
ATOM 727 O O . ARG A 1 91 ? -12.805 -4.379 5.383 1.00 95.25 91 ARG A O 1
ATOM 734 N N . ASP A 1 92 ? -14.284 -3.822 6.997 1.00 95.75 92 ASP A N 1
ATOM 735 C CA . ASP A 1 92 ? -15.488 -4.276 6.296 1.00 95.75 92 ASP A CA 1
ATOM 736 C C . ASP A 1 92 ? -15.655 -3.561 4.953 1.00 95.75 92 ASP A C 1
ATOM 738 O O . ASP A 1 92 ? -15.886 -4.208 3.939 1.00 95.75 92 ASP A O 1
ATOM 742 N N . TYR A 1 93 ? -15.424 -2.242 4.904 1.00 96.00 93 TYR A N 1
ATOM 743 C CA . TYR A 1 93 ? -15.499 -1.498 3.646 1.00 96.00 93 TYR A CA 1
ATOM 744 C C . TYR A 1 93 ? -14.467 -1.987 2.625 1.00 96.00 93 TYR A C 1
ATOM 746 O O . TYR A 1 93 ? -14.784 -2.156 1.448 1.00 96.00 93 TYR A O 1
ATOM 754 N N . ILE A 1 94 ? -13.220 -2.191 3.062 1.00 96.19 94 ILE A N 1
ATOM 755 C CA . ILE A 1 94 ? -12.141 -2.646 2.181 1.00 96.19 94 ILE A CA 1
ATOM 756 C C . ILE A 1 94 ? -12.432 -4.069 1.691 1.00 96.19 94 ILE A C 1
ATOM 758 O O . ILE A 1 94 ? -12.257 -4.350 0.507 1.00 96.19 94 ILE A O 1
ATOM 762 N N . ASP A 1 95 ? -12.909 -4.945 2.575 1.00 96.00 95 ASP A N 1
ATOM 763 C CA . ASP A 1 95 ? -13.285 -6.319 2.247 1.00 96.00 95 ASP A CA 1
ATOM 764 C C . ASP A 1 95 ? -14.413 -6.364 1.210 1.00 96.00 95 ASP A C 1
ATOM 766 O O . ASP A 1 95 ? -14.281 -7.012 0.169 1.00 96.00 95 ASP A O 1
ATOM 770 N N . ASP A 1 96 ? -15.485 -5.606 1.446 1.00 94.38 96 ASP A N 1
ATOM 771 C CA . ASP A 1 96 ? -16.620 -5.493 0.532 1.00 94.38 96 ASP A CA 1
ATOM 772 C C . ASP A 1 96 ? -16.197 -4.918 -0.819 1.00 94.38 96 ASP A C 1
ATOM 774 O O . ASP A 1 96 ? -16.646 -5.392 -1.863 1.00 94.38 96 ASP A O 1
ATOM 778 N N . TYR A 1 97 ? -15.292 -3.933 -0.822 1.00 93.94 97 TYR A N 1
ATOM 779 C CA . TYR A 1 97 ? -14.752 -3.365 -2.053 1.00 93.94 97 TYR A CA 1
ATOM 780 C C . TYR A 1 97 ? -13.933 -4.387 -2.852 1.00 93.94 97 TYR A C 1
ATOM 782 O O . TYR A 1 97 ? -14.070 -4.463 -4.073 1.00 93.94 97 TYR A O 1
ATOM 790 N N . ILE A 1 98 ? -13.096 -5.191 -2.185 1.00 93.44 98 ILE A N 1
ATOM 791 C CA . ILE A 1 98 ? -12.314 -6.251 -2.840 1.00 93.44 98 ILE A CA 1
ATOM 792 C C . ILE A 1 98 ? -13.238 -7.343 -3.386 1.00 93.44 98 ILE A C 1
ATOM 794 O O . ILE A 1 98 ? -12.968 -7.881 -4.457 1.00 93.44 98 ILE A O 1
ATOM 798 N N . LYS A 1 99 ? -14.324 -7.671 -2.676 1.00 92.19 99 LYS A N 1
ATOM 799 C CA . LYS A 1 99 ? -15.277 -8.728 -3.049 1.00 92.19 99 LYS A CA 1
ATOM 800 C C . LYS A 1 99 ? -16.167 -8.395 -4.244 1.00 92.19 99 LYS A C 1
ATOM 802 O O . LYS A 1 99 ? -16.909 -9.269 -4.688 1.00 92.19 99 LYS A O 1
ATOM 807 N N . GLN A 1 100 ? -16.117 -7.174 -4.768 1.00 87.44 100 GLN A N 1
ATOM 808 C CA . GLN A 1 100 ? -16.988 -6.764 -5.863 1.00 87.44 100 GLN A CA 1
ATOM 809 C C . GLN A 1 100 ? -16.785 -7.615 -7.127 1.00 87.44 100 GLN A C 1
ATOM 811 O O . GLN A 1 100 ? -15.680 -7.762 -7.645 1.00 87.44 100 GLN A O 1
ATOM 816 N N . GLY A 1 101 ? -17.898 -8.108 -7.676 1.00 83.69 101 GLY A N 1
ATOM 817 C CA . GLY A 1 101 ? -17.934 -8.880 -8.917 1.00 83.69 101 GLY A CA 1
ATOM 818 C C . GLY A 1 101 ? -17.848 -10.397 -8.722 1.00 83.69 101 GLY A C 1
ATOM 819 O O . GLY A 1 101 ? -17.736 -10.914 -7.619 1.00 83.69 101 GLY A O 1
ATOM 820 N N . ASN A 1 102 ? -17.919 -11.128 -9.839 1.00 82.00 102 ASN A N 1
ATOM 821 C CA . ASN A 1 102 ? -18.057 -12.595 -9.847 1.00 82.00 102 ASN A CA 1
ATOM 822 C C . ASN A 1 102 ? -16.757 -13.329 -10.224 1.00 82.00 102 ASN A C 1
ATOM 824 O O . ASN A 1 102 ? -16.790 -14.488 -10.636 1.00 82.00 102 ASN A O 1
ATOM 828 N N . LYS A 1 103 ? -15.610 -12.645 -10.176 1.00 84.81 103 LYS A N 1
ATOM 829 C CA . LYS A 1 103 ? -14.305 -13.213 -10.543 1.00 84.81 103 LYS A CA 1
ATOM 830 C C . LYS A 1 103 ? -13.454 -13.440 -9.300 1.00 84.81 103 LYS A C 1
ATOM 832 O O . LYS A 1 103 ? -13.773 -12.987 -8.208 1.00 84.81 103 LYS A O 1
ATOM 837 N N . LYS A 1 104 ? -12.337 -14.148 -9.477 1.00 88.38 104 LYS A N 1
ATOM 838 C CA . LYS A 1 104 ? -11.322 -14.262 -8.432 1.00 88.38 104 LYS A CA 1
ATOM 839 C C . LYS A 1 104 ? -10.712 -12.885 -8.172 1.00 88.38 104 LYS A C 1
ATOM 841 O O . LYS A 1 104 ? -10.082 -12.317 -9.063 1.00 88.38 104 LYS A O 1
ATOM 846 N N . ASN A 1 105 ? -10.882 -12.389 -6.954 1.00 92.81 105 ASN A N 1
ATOM 847 C CA . ASN A 1 105 ? -10.373 -11.087 -6.546 1.00 92.81 105 ASN A CA 1
ATOM 848 C C . ASN A 1 105 ? -8.878 -11.187 -6.236 1.00 92.81 105 ASN A C 1
ATOM 850 O O . ASN A 1 105 ? -8.440 -12.104 -5.541 1.00 92.81 105 ASN A O 1
ATOM 854 N N . VAL A 1 106 ? -8.096 -10.268 -6.797 1.00 94.25 106 VAL A N 1
ATOM 855 C CA . VAL A 1 106 ? -6.640 -10.195 -6.642 1.00 94.25 106 VAL A CA 1
ATOM 856 C C . VAL A 1 106 ? -6.288 -8.762 -6.278 1.00 94.25 106 VAL A C 1
ATOM 858 O O . VAL A 1 106 ? -6.710 -7.829 -6.960 1.00 94.25 106 VAL A O 1
ATOM 861 N N . VAL A 1 107 ? -5.511 -8.589 -5.213 1.00 95.75 107 VAL A N 1
ATOM 862 C CA . VAL A 1 107 ? -5.035 -7.275 -4.782 1.00 95.75 107 VAL A CA 1
ATOM 863 C C . VAL A 1 107 ? -3.696 -7.002 -5.455 1.00 95.75 107 VAL A C 1
ATOM 865 O O . VAL A 1 107 ? -2.802 -7.844 -5.428 1.00 95.75 107 VAL A O 1
ATOM 868 N N . VAL A 1 108 ? -3.554 -5.823 -6.057 1.00 95.88 108 VAL A N 1
ATOM 869 C CA . VAL A 1 108 ? -2.296 -5.370 -6.661 1.00 95.88 108 VAL A CA 1
ATOM 870 C C . VAL A 1 108 ? -1.762 -4.180 -5.872 1.00 95.88 108 VAL A C 1
ATOM 872 O O . VAL A 1 108 ? -2.493 -3.210 -5.636 1.00 95.88 108 VAL A O 1
ATOM 875 N N . VAL A 1 109 ? -0.498 -4.260 -5.465 1.00 96.12 109 VAL A N 1
ATOM 876 C CA . VAL A 1 109 ? 0.213 -3.234 -4.685 1.00 96.12 109 VAL A CA 1
ATOM 877 C C . VAL A 1 109 ? 1.520 -2.836 -5.370 1.00 96.12 109 VAL A C 1
ATOM 879 O O . VAL A 1 109 ? 2.031 -3.582 -6.207 1.00 96.12 109 VAL A O 1
ATOM 882 N N . TRP A 1 110 ? 2.055 -1.666 -5.020 1.00 94.50 110 TRP A N 1
ATOM 883 C CA . TRP A 1 110 ? 3.336 -1.164 -5.517 1.00 94.50 110 TRP A CA 1
ATOM 884 C C . TRP A 1 110 ? 4.360 -1.136 -4.383 1.00 94.50 110 TRP A C 1
ATOM 886 O O . TRP A 1 110 ? 4.149 -0.439 -3.398 1.00 94.50 110 TRP A O 1
ATOM 896 N N . ASN A 1 111 ? 5.468 -1.873 -4.501 1.00 92.94 111 ASN A N 1
ATOM 897 C CA . ASN A 1 111 ? 6.446 -2.042 -3.415 1.00 92.94 111 ASN A CA 1
ATOM 898 C C . ASN A 1 111 ? 5.781 -2.409 -2.062 1.00 92.94 111 ASN A C 1
ATOM 900 O O . ASN A 1 111 ? 6.234 -2.001 -0.990 1.00 92.94 111 ASN A O 1
ATOM 904 N N . GLY A 1 112 ? 4.696 -3.185 -2.108 1.00 93.25 112 GLY A N 1
ATOM 905 C CA . GLY A 1 112 ? 3.670 -3.173 -1.063 1.00 93.25 112 GLY A CA 1
ATOM 906 C C . GLY A 1 112 ? 3.850 -4.185 0.062 1.00 93.25 112 GLY A C 1
ATOM 907 O O . GLY A 1 112 ? 2.894 -4.831 0.494 1.00 93.25 112 GLY A O 1
ATOM 908 N N . HIS A 1 113 ? 5.081 -4.379 0.540 1.00 92.31 113 HIS A N 1
ATOM 909 C CA . HIS A 1 113 ? 5.337 -5.299 1.657 1.00 92.31 113 HIS A CA 1
ATOM 910 C C . HIS A 1 113 ? 4.637 -4.835 2.946 1.00 92.31 113 HIS A C 1
ATOM 912 O O . HIS A 1 113 ? 4.082 -5.638 3.702 1.00 92.31 113 HIS A O 1
ATOM 918 N N . SER A 1 114 ? 4.623 -3.520 3.164 1.00 94.00 114 SER A N 1
ATOM 919 C CA . SER A 1 114 ? 3.908 -2.890 4.271 1.00 94.00 114 SER A CA 1
ATOM 920 C C . SER A 1 114 ? 2.394 -2.983 4.094 1.00 94.00 114 SER A C 1
ATOM 922 O O . SER A 1 114 ? 1.705 -3.315 5.054 1.00 94.00 114 SER A O 1
ATOM 924 N N . ASP A 1 115 ? 1.876 -2.790 2.877 1.00 96.00 115 ASP A N 1
ATOM 925 C CA . ASP A 1 115 ? 0.447 -2.934 2.569 1.00 96.00 115 ASP A CA 1
ATOM 926 C C . ASP A 1 115 ? -0.052 -4.349 2.836 1.00 96.00 115 ASP A C 1
ATOM 928 O O . ASP A 1 115 ? -1.098 -4.535 3.454 1.00 96.00 115 ASP A O 1
ATOM 932 N N . LYS A 1 116 ? 0.731 -5.365 2.457 1.00 95.56 116 LYS A N 1
ATOM 933 C CA . LYS A 1 116 ? 0.440 -6.756 2.820 1.00 95.56 116 LYS A CA 1
ATOM 934 C C . LYS A 1 116 ? 0.349 -6.935 4.332 1.00 95.56 116 LYS A C 1
ATOM 936 O O . LYS A 1 116 ? -0.598 -7.548 4.808 1.00 95.56 116 LYS A O 1
ATOM 941 N N . THR A 1 117 ? 1.301 -6.376 5.078 1.00 94.56 117 THR A N 1
ATOM 942 C CA . THR A 1 117 ? 1.309 -6.468 6.547 1.00 94.56 117 THR A CA 1
ATOM 943 C C . THR A 1 117 ? 0.077 -5.782 7.147 1.00 94.56 117 THR A C 1
ATOM 945 O O . THR A 1 117 ? -0.517 -6.285 8.098 1.00 94.56 117 THR A O 1
ATOM 948 N N . ILE A 1 118 ? -0.338 -4.646 6.582 1.00 96.12 118 ILE A N 1
ATOM 949 C CA . ILE A 1 118 ? -1.554 -3.926 6.977 1.00 96.12 118 ILE A CA 1
ATOM 950 C C . ILE A 1 118 ? -2.794 -4.788 6.731 1.00 96.12 118 ILE A C 1
ATOM 952 O O . ILE A 1 118 ? -3.583 -4.978 7.653 1.00 96.12 118 ILE A O 1
ATOM 956 N N . LEU A 1 119 ? -2.935 -5.359 5.532 1.00 95.81 119 LEU A N 1
ATOM 957 C CA . LEU A 1 119 ? -4.047 -6.248 5.187 1.00 95.81 119 LEU A CA 1
ATOM 958 C C . LEU A 1 119 ? -4.094 -7.483 6.094 1.00 95.81 119 LEU A C 1
ATOM 960 O O . LEU A 1 119 ? -5.164 -7.857 6.563 1.00 95.81 119 LEU A O 1
ATOM 964 N N . GLU A 1 120 ? -2.945 -8.085 6.404 1.00 94.38 120 GLU A N 1
ATOM 965 C CA . GLU A 1 120 ? -2.853 -9.209 7.342 1.00 94.38 120 GLU A CA 1
ATOM 966 C C . GLU A 1 120 ? -3.331 -8.819 8.747 1.00 94.38 120 GLU A C 1
ATOM 968 O O . GLU A 1 120 ? -4.164 -9.515 9.323 1.00 94.38 120 GLU A O 1
ATOM 973 N N . ARG A 1 121 ? -2.888 -7.672 9.278 1.00 94.88 121 ARG A N 1
ATOM 974 C CA . ARG A 1 121 ? -3.330 -7.167 10.594 1.00 94.88 121 ARG A CA 1
ATOM 975 C C . ARG A 1 121 ? -4.797 -6.729 10.619 1.00 94.88 121 ARG A C 1
ATOM 977 O O . ARG A 1 121 ? -5.403 -6.662 11.687 1.00 94.88 121 ARG A O 1
ATOM 984 N N . MET A 1 122 ? -5.370 -6.427 9.459 1.00 94.94 122 MET A N 1
ATOM 985 C CA . MET A 1 122 ? -6.802 -6.181 9.281 1.00 94.94 122 MET A CA 1
ATOM 986 C C . MET A 1 122 ? -7.617 -7.467 9.103 1.00 94.94 122 MET A C 1
ATOM 988 O O . MET A 1 122 ? -8.833 -7.376 8.955 1.00 94.94 122 MET A O 1
ATOM 992 N N . ASP A 1 123 ? -6.988 -8.646 9.131 1.00 94.62 123 ASP A N 1
ATOM 993 C CA . ASP A 1 123 ? -7.640 -9.936 8.878 1.00 94.62 123 ASP A CA 1
ATOM 994 C C . ASP A 1 123 ? -8.249 -10.012 7.456 1.00 94.62 123 ASP A C 1
ATOM 996 O O . ASP A 1 123 ? -9.384 -10.454 7.245 1.00 94.62 123 ASP A O 1
ATOM 1000 N N . LEU A 1 124 ? -7.481 -9.513 6.475 1.00 95.00 124 LEU A N 1
ATOM 1001 C CA . LEU A 1 124 ? -7.757 -9.494 5.027 1.00 95.00 124 LEU A CA 1
ATOM 1002 C C . LEU A 1 124 ? -6.677 -10.255 4.231 1.00 95.00 124 LEU A C 1
ATOM 1004 O O . LEU A 1 124 ? -6.317 -9.893 3.111 1.00 95.00 124 LEU A O 1
ATOM 1008 N N . ASN A 1 125 ? -6.148 -11.333 4.806 1.00 91.56 125 ASN A N 1
ATOM 1009 C CA . ASN A 1 125 ? -5.085 -12.171 4.232 1.00 91.56 125 ASN A CA 1
ATOM 1010 C C . ASN A 1 125 ? -5.588 -13.265 3.267 1.00 91.56 125 ASN A C 1
ATOM 1012 O O . ASN A 1 125 ? -4.792 -14.029 2.723 1.00 91.56 125 ASN A O 1
ATOM 1016 N N . ASN A 1 126 ? -6.897 -13.328 3.023 1.00 93.00 126 ASN A N 1
ATOM 1017 C CA . ASN A 1 126 ? -7.529 -14.356 2.189 1.00 93.00 126 ASN A CA 1
ATOM 1018 C C . ASN A 1 126 ? -7.408 -14.087 0.678 1.00 93.00 126 ASN A C 1
ATOM 1020 O O . ASN A 1 126 ? -7.811 -14.916 -0.141 1.00 93.00 126 ASN A O 1
ATOM 1024 N N . TYR A 1 127 ? -6.863 -12.932 0.293 1.00 94.00 127 TYR A N 1
ATOM 1025 C CA . TYR A 1 127 ? -6.733 -12.522 -1.100 1.00 94.00 127 TYR A CA 1
ATOM 1026 C C . TYR A 1 127 ? -5.321 -12.781 -1.629 1.00 94.00 127 TYR A C 1
ATOM 1028 O O . TYR A 1 127 ? -4.342 -12.442 -0.964 1.00 94.00 127 TYR A O 1
ATOM 1036 N N . PRO A 1 128 ? -5.170 -13.322 -2.852 1.00 95.19 128 PRO A N 1
ATOM 1037 C CA . PRO A 1 128 ? -3.890 -13.297 -3.542 1.00 95.19 128 PRO A CA 1
ATOM 1038 C C . PRO A 1 128 ? -3.418 -11.851 -3.718 1.00 95.19 128 PRO A C 1
ATOM 1040 O O . PRO A 1 128 ? -4.157 -11.018 -4.250 1.00 95.19 128 PRO A O 1
ATOM 1043 N N . ILE A 1 129 ? -2.179 -11.577 -3.310 1.00 96.81 129 ILE A N 1
ATOM 1044 C CA . ILE A 1 129 ? -1.549 -10.265 -3.467 1.00 96.81 129 ILE A CA 1
ATOM 1045 C C . ILE A 1 129 ? -0.440 -10.371 -4.510 1.00 96.81 129 ILE A C 1
ATOM 1047 O O . ILE A 1 129 ? 0.509 -11.148 -4.352 1.00 96.81 129 ILE A O 1
ATOM 1051 N N . LEU A 1 130 ? -0.566 -9.575 -5.566 1.00 97.31 130 LEU A N 1
ATOM 1052 C CA . LEU A 1 130 ? 0.488 -9.339 -6.539 1.00 97.31 130 LEU A CA 1
ATOM 1053 C C . LEU A 1 130 ? 1.184 -8.022 -6.218 1.00 97.31 130 LEU A C 1
ATOM 1055 O O . LEU A 1 130 ? 0.537 -7.009 -5.955 1.00 97.31 130 LEU A O 1
ATOM 1059 N N . ASN A 1 131 ? 2.505 -8.040 -6.255 1.00 96.75 131 ASN A N 1
ATOM 1060 C CA . ASN A 1 131 ? 3.330 -6.868 -6.040 1.00 96.75 131 ASN A CA 1
ATOM 1061 C C . ASN A 1 131 ? 3.970 -6.463 -7.360 1.00 96.75 131 ASN A C 1
ATOM 1063 O O . ASN A 1 131 ? 4.593 -7.287 -8.031 1.00 96.75 131 ASN A O 1
ATOM 1067 N N . ILE A 1 132 ? 3.810 -5.195 -7.716 1.00 96.25 132 ILE A N 1
ATOM 1068 C CA . ILE A 1 132 ? 4.619 -4.562 -8.743 1.00 96.25 132 ILE A CA 1
ATOM 1069 C C . ILE A 1 132 ? 5.795 -3.905 -8.027 1.00 96.25 132 ILE A C 1
ATOM 1071 O O . ILE A 1 132 ? 5.609 -3.101 -7.115 1.00 96.25 132 ILE A O 1
ATOM 1075 N N . THR A 1 133 ? 7.006 -4.261 -8.427 1.00 94.69 133 THR A N 1
ATOM 1076 C CA . THR A 1 133 ? 8.243 -3.683 -7.898 1.00 94.69 133 THR A CA 1
ATOM 1077 C C . THR A 1 133 ? 9.150 -3.292 -9.045 1.00 94.69 133 THR A C 1
ATOM 1079 O O . THR A 1 133 ? 9.058 -3.848 -10.141 1.00 94.69 133 THR A O 1
ATOM 1082 N N . CYS A 1 134 ? 10.021 -2.320 -8.807 1.00 95.12 134 CYS A N 1
ATOM 1083 C CA . CYS A 1 134 ?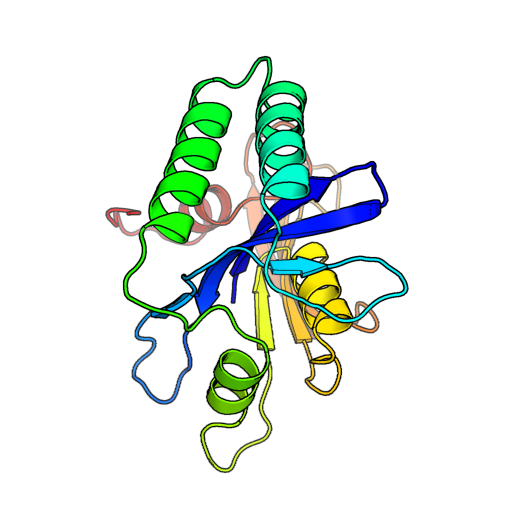 11.0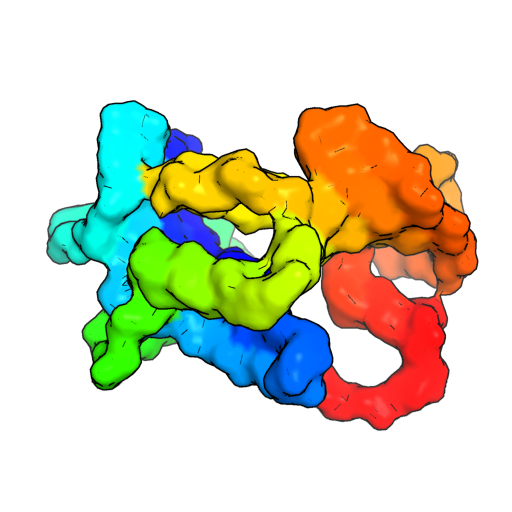06 -1.907 -9.787 1.00 95.12 134 CYS A CA 1
ATOM 1084 C C . CYS A 1 134 ? 12.388 -1.827 -9.152 1.00 95.12 134 CYS A C 1
ATOM 1086 O O . CYS A 1 134 ? 12.612 -1.021 -8.245 1.00 95.12 134 CYS A O 1
ATOM 1088 N N . TYR A 1 135 ? 13.311 -2.672 -9.617 1.00 93.62 135 TYR A N 1
ATOM 1089 C CA . TYR A 1 135 ? 14.537 -2.958 -8.881 1.00 93.62 135 TYR A CA 1
ATOM 1090 C C . TYR A 1 135 ? 15.789 -3.121 -9.753 1.00 93.62 135 TYR A C 1
ATOM 1092 O O . TYR A 1 135 ? 15.751 -3.756 -10.806 1.00 93.62 135 TYR A O 1
ATOM 1100 N N . ASP A 1 136 ? 16.922 -2.597 -9.272 1.00 94.19 136 ASP A N 1
ATOM 1101 C CA . ASP A 1 136 ? 18.259 -2.846 -9.822 1.00 94.19 136 ASP A CA 1
ATOM 1102 C C . ASP A 1 136 ? 18.801 -4.194 -9.321 1.00 94.19 136 ASP A C 1
ATOM 1104 O O . ASP A 1 136 ? 19.396 -4.323 -8.238 1.00 94.19 136 ASP A O 1
ATOM 1108 N N . LYS A 1 137 ? 18.579 -5.219 -10.144 1.00 90.38 137 LYS A N 1
ATOM 1109 C CA . LYS A 1 137 ? 18.961 -6.610 -9.886 1.00 90.38 137 LYS A CA 1
ATOM 1110 C C . LYS A 1 137 ? 20.476 -6.820 -9.903 1.00 90.38 137 LYS A C 1
ATOM 1112 O O . LYS A 1 137 ? 20.983 -7.570 -9.069 1.00 90.38 137 LYS A O 1
ATOM 1117 N N . TYR A 1 138 ? 21.184 -6.138 -10.802 1.00 93.06 138 TYR A N 1
ATOM 1118 C CA . TYR A 1 138 ? 22.591 -6.406 -11.121 1.00 93.06 138 TYR A CA 1
ATOM 1119 C C . TYR A 1 138 ? 23.569 -5.361 -10.575 1.00 93.06 138 TYR A C 1
ATOM 1121 O O . TYR A 1 138 ? 24.762 -5.461 -10.847 1.00 93.06 138 TYR A O 1
ATOM 1129 N N . PHE A 1 139 ? 23.091 -4.393 -9.788 1.00 91.25 139 PHE A N 1
ATOM 1130 C CA . PHE A 1 139 ? 23.903 -3.315 -9.209 1.00 91.25 139 PHE A CA 1
ATOM 1131 C C . PHE A 1 139 ? 24.610 -2.462 -10.267 1.00 91.25 139 PHE A C 1
ATOM 1133 O O . PHE A 1 139 ? 25.699 -1.932 -10.047 1.00 91.25 139 PHE A O 1
ATOM 1140 N N . ASN A 1 140 ? 23.999 -2.352 -11.439 1.00 93.44 140 ASN A N 1
ATOM 1141 C CA . ASN A 1 140 ? 24.548 -1.637 -12.586 1.00 93.44 140 ASN A CA 1
ATOM 1142 C C . ASN A 1 140 ? 23.667 -0.448 -12.986 1.00 93.44 140 ASN A C 1
ATOM 1144 O O . ASN A 1 140 ? 23.811 0.077 -14.096 1.00 93.44 140 ASN A O 1
ATOM 1148 N N . LYS A 1 141 ? 22.764 -0.039 -12.081 1.00 93.19 141 LYS A N 1
ATOM 1149 C CA . LYS A 1 141 ? 21.762 1.012 -12.270 1.00 93.19 141 LYS A CA 1
ATOM 1150 C C . LYS A 1 141 ? 20.778 0.723 -13.399 1.00 93.19 141 LYS A C 1
ATOM 1152 O O . LYS A 1 141 ? 20.110 1.648 -13.852 1.00 93.19 141 LYS A O 1
ATOM 1157 N N . ASN A 1 142 ? 20.697 -0.524 -13.865 1.00 95.25 142 ASN A N 1
ATOM 1158 C CA . ASN A 1 142 ? 19.693 -0.970 -14.819 1.00 95.25 142 ASN A CA 1
ATOM 1159 C C . ASN A 1 142 ? 18.528 -1.599 -14.060 1.00 95.25 142 ASN A C 1
ATOM 1161 O O . ASN A 1 142 ? 18.709 -2.567 -13.317 1.00 95.25 142 ASN A O 1
ATOM 1165 N N . PHE A 1 143 ? 17.340 -1.041 -14.237 1.00 96.12 143 PHE A N 1
ATOM 1166 C CA . PHE A 1 143 ? 16.168 -1.396 -13.459 1.00 96.12 143 PHE A CA 1
ATOM 1167 C C . PHE A 1 143 ? 15.247 -2.323 -14.239 1.00 96.12 143 PHE A C 1
ATOM 1169 O O . PHE A 1 143 ? 15.107 -2.226 -15.457 1.00 96.12 143 PHE A O 1
ATOM 1176 N N . TYR A 1 144 ? 14.602 -3.217 -13.497 1.00 96.12 144 TYR A N 1
ATOM 1177 C CA . TYR A 1 144 ? 13.633 -4.166 -14.016 1.00 96.12 144 TYR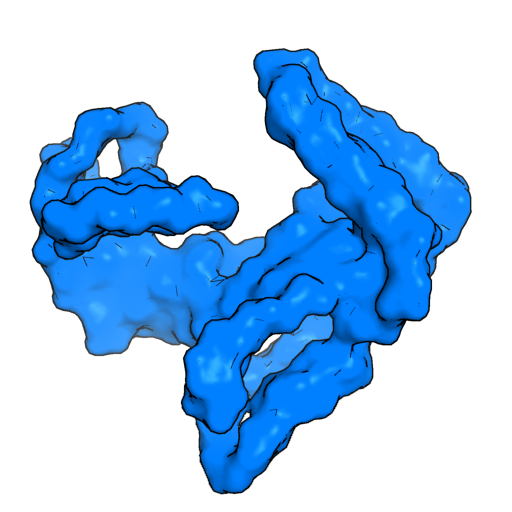 A CA 1
ATOM 1178 C C . TYR A 1 144 ? 12.314 -3.954 -13.296 1.00 96.12 144 TYR A C 1
ATOM 1180 O O . TYR A 1 144 ? 12.286 -3.953 -12.062 1.00 96.12 144 TYR A O 1
ATOM 1188 N N . ILE A 1 145 ? 11.229 -3.805 -14.054 1.00 96.31 145 ILE A N 1
ATOM 1189 C CA . ILE A 1 145 ? 9.882 -3.878 -13.496 1.00 96.31 145 ILE A CA 1
ATOM 1190 C C . ILE A 1 145 ? 9.480 -5.348 -13.395 1.00 96.31 145 ILE A C 1
ATOM 1192 O O . ILE A 1 145 ? 9.621 -6.114 -14.350 1.00 96.31 145 ILE A O 1
ATOM 1196 N N . GLN A 1 146 ? 9.000 -5.751 -12.227 1.00 95.88 146 GLN A N 1
ATOM 1197 C CA . GLN A 1 146 ? 8.605 -7.119 -11.927 1.00 95.88 146 GLN A CA 1
ATOM 1198 C C . GLN A 1 146 ? 7.179 -7.142 -11.393 1.00 95.88 146 GLN A C 1
ATOM 1200 O O . GLN A 1 146 ? 6.789 -6.289 -10.596 1.00 95.88 146 GLN A O 1
ATOM 1205 N N . LEU A 1 147 ? 6.422 -8.151 -11.814 1.00 97.19 147 LEU A N 1
ATOM 1206 C CA . LEU A 1 147 ? 5.173 -8.555 -11.183 1.00 97.19 147 LEU A CA 1
ATOM 1207 C C . LEU A 1 147 ? 5.425 -9.880 -10.471 1.00 97.19 147 LEU A C 1
ATOM 1209 O O . LEU A 1 147 ? 5.720 -10.884 -11.121 1.00 97.19 147 LEU A O 1
ATOM 1213 N N . GLU A 1 148 ? 5.290 -9.895 -9.153 1.00 96.44 148 GLU A N 1
ATOM 1214 C CA . GLU A 1 148 ? 5.543 -11.078 -8.329 1.00 96.44 148 GLU A CA 1
ATOM 1215 C C . GLU A 1 148 ? 4.346 -11.419 -7.437 1.00 96.44 148 GLU A C 1
ATOM 1217 O O . GLU A 1 148 ? 3.561 -10.555 -7.041 1.00 96.44 148 GLU A O 1
ATOM 1222 N N . LYS A 1 149 ? 4.215 -12.694 -7.072 1.00 96.31 149 LYS A N 1
ATOM 1223 C CA . LYS A 1 149 ? 3.312 -13.121 -5.999 1.00 96.31 149 LYS A CA 1
ATOM 1224 C C . LYS A 1 149 ? 3.951 -12.773 -4.660 1.00 96.31 149 LYS A C 1
ATOM 1226 O O . LYS A 1 149 ? 4.976 -13.337 -4.284 1.00 96.31 149 LYS A O 1
ATOM 1231 N N . LEU A 1 150 ? 3.325 -11.900 -3.878 1.00 93.56 150 LEU A N 1
ATOM 1232 C CA . LEU A 1 150 ? 3.933 -11.389 -2.644 1.00 93.56 150 LEU A CA 1
ATOM 1233 C C . LEU A 1 150 ? 3.979 -12.427 -1.499 1.00 93.56 150 LEU A C 1
ATOM 1235 O O . LEU A 1 150 ? 4.623 -12.209 -0.469 1.00 93.56 150 LEU A O 1
ATOM 1239 N N . CYS A 1 151 ? 3.289 -13.563 -1.634 1.00 90.31 151 CYS A N 1
ATOM 1240 C CA . CYS A 1 151 ? 3.321 -14.649 -0.651 1.00 90.31 151 CYS A CA 1
ATOM 1241 C C . CYS A 1 151 ? 4.602 -15.493 -0.726 1.00 90.31 151 CYS A C 1
ATOM 1243 O O . CYS A 1 151 ? 5.169 -15.807 0.316 1.00 90.31 151 CYS A O 1
ATOM 1245 N N . ASN A 1 152 ? 5.072 -15.824 -1.930 1.00 92.50 152 ASN A N 1
ATOM 1246 C CA . ASN A 1 152 ? 6.211 -16.719 -2.167 1.00 92.50 152 ASN A CA 1
ATOM 1247 C C . ASN A 1 152 ? 7.342 -16.071 -2.990 1.00 92.50 152 ASN A C 1
ATOM 1249 O O . ASN A 1 152 ? 8.348 -16.727 -3.239 1.00 92.50 152 ASN A O 1
ATOM 1253 N N . ARG A 1 153 ? 7.191 -14.799 -3.386 1.00 92.31 153 ARG A N 1
ATOM 1254 C CA . ARG A 1 153 ? 8.136 -14.032 -4.222 1.00 92.31 153 ARG A CA 1
ATOM 1255 C C . ARG A 1 153 ? 8.390 -14.661 -5.594 1.00 92.31 153 ARG A C 1
ATOM 1257 O O . ARG A 1 153 ? 9.442 -14.473 -6.196 1.00 92.31 153 ARG A O 1
ATOM 1264 N N . GLU A 1 154 ? 7.429 -15.432 -6.090 1.00 96.44 154 GLU A N 1
ATOM 1265 C CA . GLU A 1 154 ? 7.481 -15.985 -7.437 1.00 96.44 154 GLU A CA 1
ATOM 1266 C C . GLU A 1 154 ? 7.251 -14.866 -8.455 1.00 96.44 154 GLU A C 1
ATOM 1268 O O . GLU A 1 154 ? 6.188 -14.238 -8.467 1.00 96.44 154 GLU A O 1
ATOM 1273 N N . ILE A 1 155 ? 8.244 -14.632 -9.311 1.00 96.31 155 ILE A N 1
ATOM 1274 C CA . ILE A 1 155 ? 8.169 -13.655 -10.397 1.00 96.31 155 ILE A CA 1
ATOM 1275 C C . ILE A 1 155 ? 7.299 -14.235 -11.514 1.00 96.31 155 ILE A C 1
ATOM 1277 O O . ILE A 1 155 ? 7.621 -15.268 -12.095 1.00 96.31 155 ILE A O 1
ATOM 1281 N N . ILE A 1 156 ? 6.198 -13.551 -11.816 1.00 97.25 156 ILE A N 1
ATOM 1282 C CA . ILE A 1 156 ? 5.269 -13.892 -12.902 1.00 97.25 156 ILE A CA 1
ATOM 1283 C C . ILE A 1 156 ? 5.708 -13.212 -14.200 1.00 97.25 156 ILE A C 1
ATOM 1285 O O . ILE A 1 156 ? 5.555 -13.763 -15.287 1.00 97.25 156 ILE A O 1
ATOM 1289 N N . PHE A 1 157 ? 6.225 -11.991 -14.084 1.00 96.75 157 PHE A N 1
ATOM 1290 C CA . PHE A 1 157 ? 6.657 -11.178 -15.210 1.00 96.75 157 PHE A CA 1
ATOM 1291 C C . PHE A 1 157 ? 7.840 -10.304 -14.800 1.00 96.75 157 PHE A C 1
ATOM 1293 O O . PHE A 1 157 ? 7.877 -9.795 -13.682 1.00 96.75 157 PHE A O 1
ATOM 1300 N N . GLU A 1 158 ? 8.782 -10.117 -15.717 1.00 96.50 158 GLU A N 1
ATOM 1301 C CA . GLU A 1 158 ? 9.952 -9.254 -15.565 1.00 96.50 158 GLU A CA 1
ATOM 1302 C C . GLU A 1 158 ? 10.212 -8.561 -16.907 1.00 96.50 158 GLU A C 1
ATOM 1304 O O . GLU A 1 158 ? 10.131 -9.194 -17.961 1.00 96.50 158 GLU A O 1
ATOM 1309 N N . LEU A 1 159 ? 10.519 -7.265 -16.870 1.00 95.94 159 LEU A N 1
ATOM 1310 C CA . LEU A 1 159 ? 10.879 -6.483 -18.048 1.00 95.94 159 LEU A CA 1
ATOM 1311 C C . LEU A 1 159 ? 11.986 -5.486 -17.704 1.00 95.94 159 LEU A C 1
ATOM 1313 O O . LEU A 1 159 ? 11.895 -4.774 -16.705 1.00 95.94 159 LEU A O 1
ATOM 1317 N N . ASP A 1 160 ? 13.007 -5.421 -18.555 1.00 95.56 160 ASP A N 1
ATOM 1318 C CA . ASP A 1 160 ? 14.034 -4.380 -18.506 1.00 95.56 160 ASP A CA 1
ATOM 1319 C C . ASP A 1 160 ? 13.430 -3.029 -18.912 1.00 95.56 160 ASP A C 1
ATOM 1321 O O . ASP A 1 160 ? 12.837 -2.907 -19.988 1.00 95.56 160 ASP A O 1
ATOM 1325 N N . ILE A 1 161 ? 13.576 -2.023 -18.051 1.00 94.69 161 ILE A N 1
ATOM 1326 C CA . ILE A 1 161 ? 13.101 -0.661 -18.319 1.00 94.69 161 ILE A CA 1
ATOM 1327 C C . ILE A 1 161 ? 14.246 0.330 -18.561 1.00 94.69 161 ILE A C 1
ATOM 1329 O O . ILE A 1 161 ? 13.991 1.461 -18.962 1.00 94.69 161 ILE A O 1
ATOM 1333 N N . GLY A 1 162 ? 15.501 -0.086 -18.385 1.00 93.50 162 GLY A N 1
ATOM 1334 C CA . GLY A 1 162 ? 16.687 0.722 -18.646 1.00 93.50 162 GLY A CA 1
ATOM 1335 C C . GLY A 1 162 ? 17.320 1.344 -17.402 1.00 93.50 162 GLY A C 1
ATOM 1336 O O . GLY A 1 162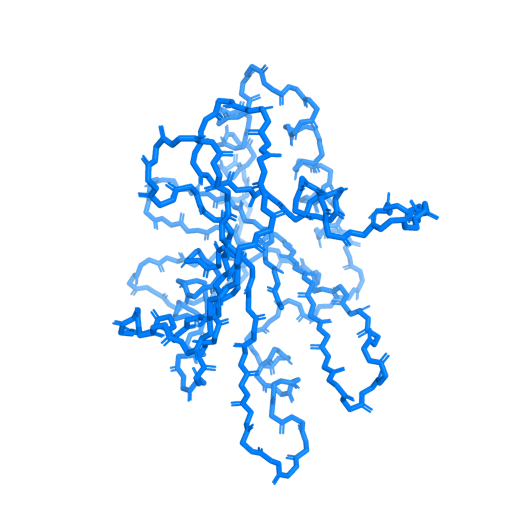 ? 17.071 0.949 -16.260 1.00 93.50 162 GLY A O 1
ATOM 1337 N N . LYS A 1 163 ? 18.207 2.318 -17.636 1.00 93.56 163 LYS A N 1
ATOM 1338 C CA . LYS A 1 163 ? 19.048 2.904 -16.587 1.00 93.56 163 LYS A CA 1
ATOM 1339 C C . LYS A 1 163 ? 18.423 4.121 -15.920 1.00 93.56 163 LYS A C 1
ATOM 1341 O O . LYS A 1 163 ? 17.851 4.970 -16.596 1.00 93.56 163 LYS A O 1
ATOM 1346 N N . TYR A 1 164 ? 18.633 4.241 -14.610 1.00 93.31 164 TYR A N 1
ATOM 1347 C CA . TYR A 1 164 ? 18.224 5.410 -13.832 1.00 93.31 164 TYR A CA 1
ATOM 1348 C C . TYR A 1 164 ? 19.272 5.779 -12.782 1.00 93.31 164 TYR A C 1
ATOM 1350 O O . TYR A 1 164 ? 19.771 4.934 -12.039 1.00 93.31 164 TYR A O 1
ATOM 1358 N N . GLU A 1 165 ? 19.620 7.058 -12.712 1.00 91.31 165 GLU A N 1
ATOM 1359 C CA . GLU A 1 165 ? 20.651 7.548 -11.802 1.00 91.31 165 GLU A CA 1
ATOM 1360 C C . GLU A 1 165 ? 20.043 7.917 -10.448 1.00 91.31 165 GLU A C 1
ATOM 1362 O O . GLU A 1 165 ? 19.408 8.957 -10.292 1.00 91.31 165 GLU A O 1
ATOM 1367 N N . LYS A 1 166 ? 20.249 7.058 -9.444 1.00 90.19 166 LYS A N 1
ATOM 1368 C CA . LYS A 1 166 ? 19.849 7.324 -8.060 1.00 90.19 166 LYS A CA 1
ATOM 1369 C C . LYS A 1 166 ? 20.744 6.632 -7.045 1.00 90.19 166 LYS A C 1
ATOM 1371 O O . LYS A 1 166 ? 21.464 5.683 -7.349 1.00 90.19 166 LYS A O 1
ATOM 1376 N N . GLN A 1 167 ? 20.621 7.070 -5.797 1.00 84.06 167 GLN A N 1
ATOM 1377 C CA . GLN A 1 167 ? 21.118 6.323 -4.650 1.00 84.06 167 GLN A CA 1
ATOM 1378 C C . GLN A 1 167 ? 20.038 5.331 -4.197 1.00 84.06 167 GLN A C 1
ATOM 1380 O O . GLN A 1 167 ? 18.967 5.726 -3.739 1.00 84.06 167 GLN A O 1
ATOM 1385 N N . GLY A 1 168 ? 20.306 4.034 -4.356 1.00 88.25 168 GLY A N 1
ATOM 1386 C CA . GLY A 1 168 ? 19.407 2.951 -3.953 1.00 88.25 168 GLY A CA 1
ATOM 1387 C C . GLY A 1 168 ? 18.985 2.051 -5.110 1.00 88.25 168 GLY A C 1
ATOM 1388 O O . GLY A 1 168 ? 19.224 2.348 -6.274 1.00 88.25 168 GLY A O 1
ATOM 1389 N N . ARG A 1 169 ? 18.363 0.922 -4.763 1.00 91.44 169 ARG A N 1
ATOM 1390 C CA . ARG A 1 169 ? 18.058 -0.156 -5.716 1.00 91.44 169 ARG A CA 1
ATOM 1391 C C . ARG A 1 169 ? 16.589 -0.266 -6.094 1.00 91.44 169 ARG A C 1
ATOM 1393 O O . ARG A 1 169 ? 16.282 -1.035 -6.985 1.00 91.44 169 ARG A O 1
ATOM 1400 N N . LEU A 1 170 ? 15.694 0.460 -5.430 1.00 93.12 170 LEU A N 1
ATOM 1401 C CA . LEU A 1 170 ? 14.257 0.450 -5.714 1.00 93.12 170 LEU A CA 1
ATOM 1402 C C . LEU A 1 170 ? 13.854 1.768 -6.357 1.00 93.12 170 LEU A C 1
ATOM 1404 O O . LEU A 1 170 ? 14.222 2.819 -5.829 1.00 93.12 170 LEU A O 1
ATOM 1408 N N . LEU A 1 171 ? 13.075 1.722 -7.434 1.00 92.88 171 LEU A N 1
ATOM 1409 C CA . LEU A 1 171 ? 12.386 2.904 -7.944 1.00 92.88 171 LEU A CA 1
ATOM 1410 C C . LEU A 1 171 ? 11.023 3.055 -7.276 1.00 92.88 171 LEU A C 1
ATOM 1412 O O . LEU A 1 171 ? 10.287 2.086 -7.062 1.00 92.88 171 LEU A O 1
ATOM 1416 N N . ASN A 1 172 ? 10.695 4.294 -6.924 1.00 90.56 172 ASN A N 1
ATOM 1417 C CA . ASN A 1 172 ? 9.339 4.662 -6.558 1.00 90.56 172 ASN A CA 1
ATOM 1418 C C . ASN A 1 172 ? 8.466 4.782 -7.823 1.00 90.56 172 ASN A C 1
ATOM 1420 O O . ASN A 1 172 ? 8.944 4.641 -8.955 1.00 90.56 172 ASN A O 1
ATOM 1424 N N . LEU A 1 173 ? 7.168 5.008 -7.626 1.00 89.31 173 LEU A N 1
ATOM 1425 C CA . LEU A 1 173 ? 6.208 5.067 -8.726 1.00 89.31 173 LEU A CA 1
ATOM 1426 C C . LEU A 1 173 ? 6.524 6.199 -9.718 1.00 89.31 173 LEU A C 1
ATOM 1428 O O . LEU A 1 173 ? 6.423 5.990 -10.924 1.00 89.31 173 LEU A O 1
ATOM 1432 N N . VAL A 1 174 ? 6.946 7.368 -9.223 1.00 89.00 174 VAL A N 1
ATOM 1433 C CA . VAL A 1 174 ? 7.277 8.543 -10.046 1.00 89.00 174 VAL A CA 1
ATOM 1434 C C . VAL A 1 174 ? 8.532 8.284 -10.874 1.00 89.00 174 VAL A C 1
ATOM 1436 O O . VAL A 1 174 ? 8.493 8.424 -12.091 1.00 89.00 174 VAL A O 1
ATOM 1439 N N . GLU A 1 175 ? 9.609 7.815 -10.243 1.00 92.06 175 GLU A N 1
ATOM 1440 C CA . GLU A 1 175 ? 10.866 7.483 -10.927 1.00 92.06 175 GLU A CA 1
ATOM 1441 C C . GLU A 1 175 ? 10.646 6.395 -11.991 1.00 92.06 175 GLU A C 1
ATOM 1443 O O . GLU A 1 175 ? 11.175 6.475 -13.096 1.00 92.06 175 GLU A O 1
ATOM 1448 N N . THR A 1 176 ? 9.819 5.384 -11.696 1.00 92.25 176 THR A N 1
ATOM 1449 C CA . THR A 1 176 ? 9.495 4.348 -12.690 1.00 92.25 176 THR A CA 1
ATOM 1450 C C . THR A 1 176 ? 8.671 4.919 -13.843 1.00 92.25 176 THR A C 1
ATOM 1452 O O . THR A 1 176 ? 8.904 4.586 -15.008 1.00 92.25 176 THR A O 1
ATOM 1455 N N . HIS A 1 177 ? 7.705 5.787 -13.534 1.00 89.75 177 HIS A N 1
ATOM 1456 C CA . HIS A 1 177 ? 6.878 6.437 -14.541 1.00 89.75 177 HIS A CA 1
ATOM 1457 C C . HIS A 1 177 ? 7.718 7.273 -15.512 1.00 89.75 177 HIS A C 1
ATOM 1459 O O . HIS A 1 177 ? 7.485 7.190 -16.714 1.00 89.75 177 HIS A O 1
ATOM 1465 N N . GLU A 1 178 ? 8.712 8.017 -15.026 1.00 89.06 178 GLU A N 1
ATOM 1466 C CA . GLU A 1 178 ? 9.606 8.837 -15.858 1.00 89.06 178 GLU A CA 1
ATOM 1467 C C . GLU A 1 178 ? 10.382 8.022 -16.901 1.00 89.06 178 GLU A C 1
ATOM 1469 O O . GLU A 1 178 ? 10.634 8.505 -18.005 1.00 89.06 178 GLU A O 1
ATOM 1474 N N . ILE A 1 179 ? 10.728 6.774 -16.580 1.00 90.44 179 ILE A N 1
ATOM 1475 C CA . ILE A 1 179 ? 11.460 5.883 -17.486 1.00 90.44 179 ILE A CA 1
ATOM 1476 C C . ILE A 1 179 ? 10.528 5.280 -18.542 1.00 90.44 179 ILE A C 1
ATOM 1478 O O . ILE A 1 179 ? 10.851 5.241 -19.730 1.00 90.44 179 ILE A O 1
ATOM 1482 N N . ILE A 1 180 ? 9.367 4.781 -18.112 1.00 89.75 180 ILE A N 1
ATOM 1483 C CA . ILE A 1 180 ? 8.469 4.000 -18.975 1.00 89.75 180 ILE A CA 1
ATOM 1484 C C . ILE A 1 180 ? 7.571 4.915 -19.819 1.00 89.75 180 ILE A C 1
ATOM 1486 O O . ILE A 1 180 ? 7.243 4.602 -20.968 1.00 89.75 180 ILE A O 1
ATOM 1490 N N . CYS A 1 181 ? 7.148 6.052 -19.267 1.00 85.25 181 CYS A N 1
ATOM 1491 C CA . CYS A 1 181 ? 6.176 6.930 -19.895 1.00 85.25 181 CYS A CA 1
ATOM 1492 C C . CYS A 1 181 ? 6.842 8.098 -20.630 1.00 85.25 181 CYS A C 1
ATOM 1494 O O . CYS A 1 181 ? 7.350 9.040 -20.035 1.00 85.25 181 CYS A O 1
ATOM 1496 N N . LYS A 1 182 ? 6.732 8.100 -21.963 1.00 77.56 182 LYS A N 1
ATOM 1497 C CA . LYS A 1 182 ? 7.227 9.197 -22.819 1.00 77.56 182 LYS A CA 1
ATOM 1498 C C . LYS A 1 182 ? 6.293 10.412 -22.884 1.00 77.56 182 LYS A C 1
ATOM 1500 O O . LYS A 1 182 ? 6.613 11.405 -23.535 1.00 77.56 182 LYS A O 1
ATOM 1505 N N . ARG A 1 183 ? 5.101 10.327 -22.287 1.00 76.06 183 ARG A N 1
ATOM 1506 C CA . ARG A 1 183 ? 4.097 11.398 -22.297 1.00 76.06 183 ARG A CA 1
ATOM 1507 C C . ARG A 1 183 ? 4.225 12.228 -21.025 1.00 76.06 183 ARG A C 1
ATOM 1509 O O . ARG A 1 183 ? 4.316 11.678 -19.934 1.00 76.06 183 ARG A O 1
ATOM 1516 N N . LYS A 1 184 ? 4.168 13.556 -21.163 1.00 64.94 184 LYS A N 1
ATOM 1517 C CA . LYS A 1 184 ? 4.058 14.457 -20.011 1.00 64.94 184 LYS A CA 1
ATOM 1518 C C . LYS A 1 184 ? 2.644 14.372 -19.450 1.00 64.94 184 LYS A C 1
ATOM 1520 O O . LYS A 1 184 ? 1.695 14.826 -20.086 1.00 64.94 184 LYS A O 1
ATOM 1525 N N . HIS A 1 185 ? 2.522 13.814 -18.258 1.00 68.25 185 HIS A N 1
ATOM 1526 C CA . HIS A 1 185 ? 1.305 13.864 -17.463 1.00 68.25 185 HIS A CA 1
ATOM 1527 C C . HIS A 1 185 ? 1.527 14.816 -16.287 1.00 68.25 185 HIS A C 1
ATOM 1529 O O . HIS A 1 185 ? 2.648 14.950 -15.802 1.00 68.25 185 HIS A O 1
ATOM 1535 N N . LYS A 1 186 ? 0.471 15.495 -15.823 1.00 55.56 186 LYS A N 1
ATOM 1536 C CA . LYS A 1 186 ? 0.500 16.055 -14.469 1.00 55.56 186 LYS A CA 1
ATOM 1537 C C . LYS A 1 186 ? 0.366 14.873 -13.518 1.00 55.56 186 LYS A C 1
ATOM 1539 O O . LYS A 1 186 ? -0.726 14.332 -13.382 1.00 55.56 186 LYS A O 1
ATOM 1544 N N . THR A 1 187 ? 1.471 14.452 -12.922 1.00 53.81 187 THR A N 1
ATOM 1545 C CA . THR A 1 187 ? 1.456 13.599 -11.736 1.00 53.81 187 THR A CA 1
ATOM 1546 C C . THR A 1 187 ? 0.918 14.466 -10.599 1.00 53.81 187 THR A C 1
ATOM 1548 O O . THR A 1 187 ? 1.594 15.396 -10.163 1.00 53.81 187 THR A O 1
ATOM 1551 N N . THR A 1 188 ? -0.351 14.267 -10.243 1.00 47.31 188 THR A N 1
ATOM 1552 C CA . THR A 1 188 ? -0.989 14.869 -9.060 1.00 47.31 188 THR A CA 1
ATOM 1553 C C . THR A 1 188 ? -0.651 14.083 -7.815 1.00 47.31 188 THR A C 1
ATOM 1555 O O . THR A 1 188 ? -0.706 12.836 -7.919 1.00 47.31 188 THR A O 1
#

Radius of gyration: 17.61 Å; chains: 1; bounding box: 43×36×47 Å